Protein AF-A0A1M2VQP1-F1 (afdb_monomer)

Solvent-accessible surface area (backbone atoms only — not comparable to full-atom values): 11458 Å² total; per-residue (Å²): 103,54,79,81,66,67,50,50,72,70,53,46,52,52,52,50,52,52,51,49,51,55,45,41,76,74,69,46,64,92,85,76,72,58,74,63,70,70,60,72,77,68,63,79,75,63,65,60,55,74,76,66,73,73,80,73,92,60,82,75,78,66,96,68,81,75,72,62,76,84,82,49,62,94,68,45,65,61,50,50,48,53,55,52,58,72,67,43,54,70,73,50,39,71,72,68,76,49,66,56,39,41,58,70,58,46,52,58,51,45,46,72,36,91,94,31,68,82,69,47,70,68,62,52,52,50,43,31,52,74,77,62,44,69,84,52,62,63,38,41,66,69,56,48,53,51,53,53,52,52,45,46,55,62,70,70,43,79,74,82,56,72,65,61,63,57,56,76,71,57,74,84,74,70,81,80,76,84,79,130

Radius of gyration: 24.3 Å; Cα contacts (8 Å, |Δi|>4): 86; chains: 1; bounding box: 57×46×81 Å

Secondary structure (DSSP, 8-state):
-TTTTT--HHHHHHHHHHHHHHHHHTTPPTT---HHHHHTT--GGGGTGGGTT---------S-----TTTS-TTHHHHHHHHHHHHS-HHHHHHHSS--EEHHHHHHHHHTSTT-TT--HHHHHHHHHHTTGGG-SEE-HHHHHHHHHHHHHHHHSPP--HHHHHHTT-----------

Foldseek 3Di:
DCVVVVHDPVRVVVVQVVVVVVVVVVPDDPPPDDPVVVVVPDDPVVVVVVVVPPPPPDDPPPPDPPDPCVLDDVCRLVVLVVLQVVLQDPVVCVPVVARKDFLVSLVVSQCPDDPRVPDDVVLLCVLCVVLVVNPPGIAGSVRSVSSVSSSSCVSPPDPPPPVVVVVVVDPPPDPPPPDD

Mean predicted aligned error: 18.86 Å

Organism: Trametes pubescens (NCBI:txid154538)

Structure (mmCIF, N/CA/C/O backbone):
data_AF-A0A1M2VQP1-F1
#
_entry.id   AF-A0A1M2VQP1-F1
#
loop_
_atom_site.group_PDB
_atom_site.id
_atom_site.type_symbol
_atom_site.label_atom_id
_atom_site.label_alt_id
_atom_site.label_comp_id
_atom_site.label_asym_id
_atom_site.label_entity_id
_atom_site.label_seq_id
_atom_site.pdbx_PDB_ins_code
_atom_site.Cartn_x
_atom_site.Cartn_y
_atom_site.Cartn_z
_atom_site.occupancy
_atom_site.B_iso_or_equiv
_atom_site.auth_seq_id
_atom_site.auth_comp_id
_atom_site.auth_asym_id
_atom_site.auth_atom_id
_atom_site.pdbx_PDB_model_num
ATOM 1 N N . MET A 1 1 ? 28.816 2.292 9.570 1.00 60.41 1 MET A N 1
ATOM 2 C CA . MET A 1 1 ? 30.063 1.510 9.412 1.00 60.41 1 MET A CA 1
ATOM 3 C C . MET A 1 1 ? 31.193 2.255 8.708 1.00 60.41 1 MET A C 1
ATOM 5 O O . MET A 1 1 ? 32.150 2.561 9.396 1.00 60.41 1 MET A O 1
ATOM 9 N N . ALA A 1 2 ? 31.149 2.582 7.406 1.00 78.94 2 ALA A N 1
ATOM 10 C CA . ALA A 1 2 ? 32.311 3.216 6.742 1.00 78.94 2 ALA A CA 1
ATOM 11 C C . ALA A 1 2 ? 32.733 4.567 7.366 1.00 78.94 2 ALA A C 1
ATOM 13 O O . ALA A 1 2 ? 33.922 4.810 7.555 1.00 78.94 2 ALA A O 1
ATOM 14 N N . GLU A 1 3 ? 31.765 5.409 7.738 1.00 76.19 3 GLU A N 1
ATOM 15 C CA . GLU A 1 3 ? 32.005 6.706 8.395 1.00 76.19 3 GLU A CA 1
ATOM 16 C C . GLU A 1 3 ? 32.485 6.553 9.848 1.00 76.19 3 GLU A C 1
ATOM 18 O O . GLU A 1 3 ? 33.377 7.275 10.281 1.00 76.19 3 GLU A O 1
ATOM 23 N N . GLU A 1 4 ? 31.958 5.562 10.571 1.00 80.19 4 GLU A N 1
ATOM 24 C CA . GLU A 1 4 ? 32.323 5.247 11.964 1.00 80.19 4 GLU A CA 1
ATOM 25 C C . GLU A 1 4 ? 33.730 4.643 12.079 1.00 80.19 4 GLU A C 1
ATOM 27 O O . GLU A 1 4 ? 34.400 4.806 13.093 1.00 80.19 4 GLU A O 1
ATOM 32 N N . LEU A 1 5 ? 34.184 3.945 11.034 1.00 84.19 5 LEU A N 1
ATOM 33 C CA . LEU A 1 5 ? 35.512 3.331 10.955 1.00 84.19 5 LEU A CA 1
ATOM 34 C C . LEU A 1 5 ? 36.520 4.194 10.182 1.00 84.19 5 LEU A C 1
ATOM 36 O O . LEU A 1 5 ? 37.632 3.738 9.910 1.00 84.19 5 LEU A O 1
ATOM 40 N N . HIS A 1 6 ? 36.129 5.418 9.807 1.00 84.31 6 HIS A N 1
ATOM 41 C CA . HIS A 1 6 ? 36.937 6.359 9.028 1.00 84.31 6 HIS A CA 1
ATOM 42 C C . HIS A 1 6 ? 37.575 5.725 7.781 1.00 84.31 6 HIS A C 1
ATOM 44 O O . HIS A 1 6 ? 38.742 5.958 7.455 1.00 84.31 6 HIS A O 1
ATOM 50 N N . TRP A 1 7 ? 36.825 4.876 7.079 1.00 89.25 7 TRP A N 1
ATOM 51 C CA . TRP A 1 7 ? 37.316 4.254 5.857 1.00 89.25 7 TRP A CA 1
ATOM 52 C C . TRP A 1 7 ? 37.423 5.278 4.732 1.00 89.25 7 TRP A C 1
ATOM 54 O O . TRP A 1 7 ? 36.529 6.094 4.515 1.00 89.25 7 TRP A O 1
ATOM 64 N N . SER A 1 8 ? 38.507 5.196 3.959 1.00 87.00 8 SER A N 1
ATOM 65 C CA . SER A 1 8 ? 38.599 5.925 2.697 1.00 87.00 8 SER A CA 1
ATOM 66 C C . SER A 1 8 ? 37.570 5.385 1.701 1.00 87.00 8 SER A C 1
ATOM 68 O O . SER A 1 8 ? 37.215 4.206 1.743 1.00 87.00 8 SER A O 1
ATOM 70 N N . ALA A 1 9 ? 37.125 6.218 0.757 1.00 81.00 9 ALA A N 1
ATOM 71 C CA . ALA A 1 9 ? 36.167 5.803 -0.273 1.00 81.00 9 ALA A CA 1
ATOM 72 C C . ALA A 1 9 ? 36.657 4.577 -1.069 1.00 81.00 9 ALA A C 1
ATOM 74 O O . ALA A 1 9 ? 35.887 3.663 -1.359 1.00 81.00 9 ALA A O 1
ATOM 75 N N . ALA A 1 10 ? 37.963 4.518 -1.354 1.00 82.56 10 ALA A N 1
ATOM 76 C CA . ALA A 1 10 ? 38.590 3.371 -2.005 1.00 82.56 10 ALA A CA 1
ATOM 77 C C . ALA A 1 10 ? 38.473 2.090 -1.161 1.00 82.56 10 ALA A C 1
ATOM 79 O O . ALA A 1 10 ? 38.114 1.037 -1.686 1.00 82.56 10 ALA A O 1
ATOM 80 N N . ARG A 1 11 ? 38.719 2.186 0.153 1.00 86.81 11 ARG A N 1
ATOM 81 C CA . ARG A 1 11 ? 38.603 1.054 1.080 1.00 86.81 11 ARG A CA 1
ATOM 82 C C . ARG A 1 11 ? 37.155 0.612 1.257 1.00 86.81 11 ARG A C 1
ATOM 84 O O . ARG A 1 11 ? 36.883 -0.578 1.201 1.00 86.81 11 ARG A O 1
ATOM 91 N N . ALA A 1 12 ? 36.227 1.553 1.407 1.00 85.25 12 ALA A N 1
ATOM 92 C CA . ALA A 1 12 ? 34.804 1.250 1.516 1.00 85.25 12 ALA A CA 1
ATOM 93 C C . ALA A 1 12 ? 34.291 0.512 0.269 1.00 85.25 12 ALA A C 1
ATOM 95 O O . ALA A 1 12 ? 33.576 -0.482 0.390 1.00 85.25 12 ALA A O 1
ATOM 96 N N . LYS A 1 13 ? 34.712 0.939 -0.929 1.00 84.00 13 LYS A N 1
ATOM 97 C CA . LYS A 1 13 ? 34.372 0.263 -2.188 1.00 84.00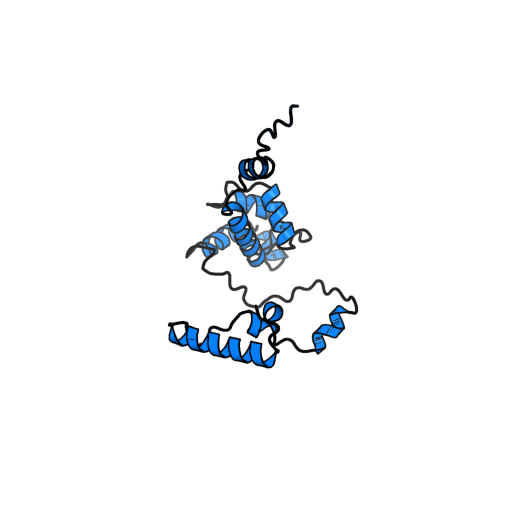 13 LYS A CA 1
ATOM 98 C C . LYS A 1 13 ? 34.940 -1.157 -2.253 1.00 84.00 13 LYS A C 1
ATOM 100 O O . LYS A 1 13 ? 34.214 -2.072 -2.632 1.00 84.00 13 LYS A O 1
ATOM 105 N N . ALA A 1 14 ? 36.205 -1.337 -1.872 1.00 86.19 14 ALA A N 1
ATOM 106 C CA . ALA A 1 14 ? 36.849 -2.649 -1.847 1.00 86.19 14 ALA A CA 1
ATOM 107 C C . ALA A 1 14 ? 36.153 -3.612 -0.870 1.00 86.19 14 ALA A C 1
ATOM 109 O O . ALA A 1 14 ? 35.841 -4.739 -1.244 1.00 86.19 14 ALA A O 1
ATOM 110 N N . GLU A 1 15 ? 35.827 -3.145 0.336 1.00 88.12 15 GLU A N 1
ATOM 111 C CA . GLU A 1 15 ? 35.146 -3.959 1.348 1.00 88.12 15 GLU A CA 1
ATOM 112 C C . GLU A 1 15 ? 33.726 -4.340 0.912 1.00 88.12 15 GLU A C 1
ATOM 114 O O . GLU A 1 15 ? 33.278 -5.466 1.114 1.00 88.12 15 GLU A O 1
ATOM 119 N N . THR A 1 16 ? 33.022 -3.413 0.254 1.00 86.38 16 THR A N 1
ATOM 120 C CA . THR A 1 16 ? 31.683 -3.677 -0.287 1.00 86.38 16 THR A CA 1
ATOM 121 C C . THR A 1 16 ? 31.742 -4.749 -1.376 1.00 86.38 16 THR A C 1
ATOM 123 O O . THR A 1 16 ? 30.916 -5.656 -1.373 1.00 86.38 16 THR A O 1
ATOM 126 N N . ALA A 1 17 ? 32.737 -4.685 -2.269 1.00 84.06 17 ALA A N 1
ATOM 127 C CA . ALA A 1 17 ? 32.939 -5.686 -3.316 1.00 84.06 17 ALA A CA 1
ATOM 128 C C . ALA A 1 17 ? 33.264 -7.074 -2.730 1.00 84.06 17 ALA A C 1
ATOM 130 O O . ALA A 1 17 ? 32.617 -8.059 -3.090 1.00 84.06 17 ALA A O 1
ATOM 131 N N . ALA A 1 18 ? 34.188 -7.144 -1.769 1.00 85.81 18 ALA A N 1
ATOM 132 C CA . ALA A 1 18 ? 34.532 -8.390 -1.082 1.00 85.81 18 ALA A CA 1
ATOM 133 C C . ALA A 1 18 ? 33.328 -8.985 -0.329 1.00 85.81 18 ALA A C 1
ATOM 135 O O . ALA A 1 18 ? 33.068 -10.185 -0.407 1.00 85.81 18 ALA A O 1
ATOM 136 N N . GLY A 1 19 ? 32.541 -8.139 0.344 1.00 85.88 19 GLY A N 1
ATOM 137 C CA . GLY A 1 19 ? 31.310 -8.550 1.014 1.00 85.88 19 GLY A CA 1
ATOM 138 C C . GLY A 1 19 ? 30.281 -9.119 0.038 1.00 85.88 19 GLY A C 1
ATOM 139 O O . GLY A 1 19 ? 29.684 -10.156 0.318 1.00 85.88 19 GLY A O 1
ATOM 140 N N . THR A 1 20 ? 30.104 -8.492 -1.130 1.00 83.50 20 THR A N 1
ATOM 141 C CA . THR A 1 20 ? 29.206 -9.025 -2.166 1.00 83.50 20 THR A CA 1
ATOM 142 C C . THR A 1 20 ? 29.681 -10.366 -2.717 1.00 83.50 20 THR A C 1
ATOM 144 O O . THR A 1 20 ? 28.862 -11.261 -2.889 1.00 83.50 20 THR A O 1
ATOM 147 N N . GLU A 1 21 ? 30.983 -10.548 -2.936 1.00 83.44 21 GLU A N 1
ATOM 148 C CA . GLU A 1 21 ? 31.543 -11.806 -3.440 1.00 83.44 21 GLU A CA 1
ATOM 149 C C . GLU A 1 21 ? 31.383 -12.948 -2.427 1.00 83.44 21 GLU A C 1
ATOM 151 O O . GLU A 1 21 ? 30.920 -14.035 -2.778 1.00 83.44 21 GLU A O 1
ATOM 156 N N . PHE A 1 22 ? 31.664 -12.680 -1.148 1.00 84.81 22 PHE A N 1
ATOM 157 C CA . PHE A 1 22 ? 31.427 -13.634 -0.066 1.00 84.81 22 PHE A CA 1
ATOM 158 C C . PHE A 1 22 ? 29.953 -14.056 -0.010 1.00 84.81 22 PHE A C 1
ATOM 160 O O . PHE A 1 22 ? 29.624 -15.240 0.031 1.00 84.81 22 PHE A O 1
ATOM 167 N N . LEU A 1 23 ? 29.049 -13.084 -0.072 1.00 85.00 23 LEU A N 1
ATOM 168 C CA . LEU A 1 23 ? 27.612 -13.311 -0.038 1.00 85.00 23 LEU A CA 1
ATOM 169 C C . LEU A 1 23 ? 27.102 -14.106 -1.254 1.00 85.00 23 LEU A C 1
ATOM 171 O O . LEU A 1 23 ? 26.267 -14.997 -1.090 1.00 85.00 23 LEU A O 1
ATOM 175 N N . LEU A 1 24 ? 27.645 -13.857 -2.449 1.00 81.62 24 LEU A N 1
ATOM 176 C CA . LEU A 1 24 ? 27.384 -14.679 -3.635 1.00 81.62 24 LEU A CA 1
ATOM 177 C C . LEU A 1 24 ? 27.832 -16.132 -3.424 1.00 81.62 24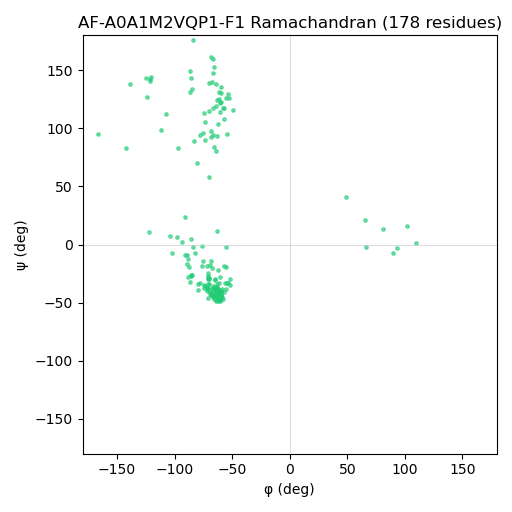 LEU A C 1
ATOM 179 O O . LEU A 1 24 ? 27.096 -17.052 -3.778 1.00 81.62 24 LEU A O 1
ATOM 183 N N . SER A 1 25 ? 28.981 -16.360 -2.780 1.00 81.44 25 SER A N 1
ATOM 184 C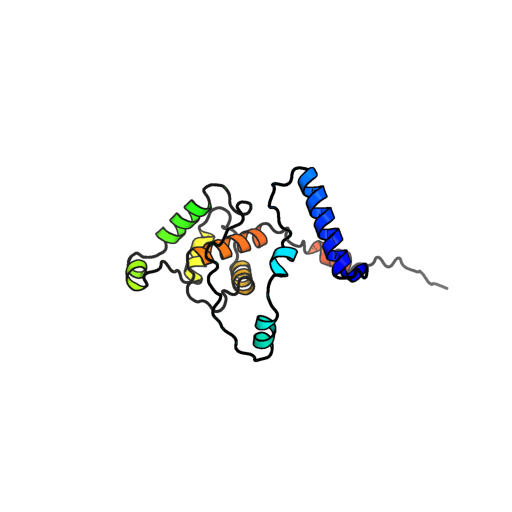 CA . SER A 1 25 ? 29.448 -17.723 -2.479 1.00 81.44 25 SER A CA 1
ATOM 185 C C . SER A 1 25 ? 28.577 -18.465 -1.450 1.00 81.44 25 SER A C 1
ATOM 187 O O . SER A 1 25 ? 28.556 -19.693 -1.437 1.00 81.44 25 SER A O 1
ATOM 189 N N . MET A 1 26 ? 27.794 -17.735 -0.647 1.00 81.81 26 MET A N 1
ATOM 190 C CA . MET A 1 26 ? 26.817 -18.279 0.308 1.00 81.81 26 MET A CA 1
ATOM 191 C C . MET A 1 26 ? 25.436 -18.566 -0.314 1.00 81.81 26 MET A C 1
ATOM 193 O O . MET A 1 26 ? 24.517 -18.962 0.401 1.00 81.81 26 MET A O 1
ATOM 197 N N . GLY A 1 27 ? 25.275 -18.392 -1.633 1.00 79.81 27 GLY A N 1
ATOM 198 C CA . GLY A 1 27 ? 24.049 -18.745 -2.359 1.00 79.81 27 GLY A CA 1
ATOM 199 C C . GLY A 1 27 ? 23.124 -17.574 -2.695 1.00 79.81 27 GLY A C 1
ATOM 200 O O . GLY A 1 27 ? 21.965 -17.800 -3.045 1.00 79.81 27 GLY A O 1
ATOM 201 N N . LEU A 1 28 ? 23.601 -16.327 -2.617 1.00 73.44 28 LEU A N 1
ATOM 202 C CA . LEU A 1 28 ? 22.874 -15.205 -3.215 1.00 73.44 28 LEU A CA 1
ATOM 203 C C . LEU A 1 28 ? 22.873 -15.315 -4.743 1.00 73.44 28 LEU A C 1
ATOM 205 O O . LEU A 1 28 ? 23.875 -15.670 -5.361 1.00 73.44 28 LEU A O 1
ATOM 209 N N . ALA A 1 29 ? 21.731 -14.995 -5.353 1.00 67.50 29 ALA A N 1
ATOM 210 C CA . ALA A 1 29 ? 21.584 -15.028 -6.800 1.00 67.50 29 ALA A CA 1
ATOM 211 C C . ALA A 1 29 ? 22.589 -14.065 -7.475 1.00 67.50 29 ALA A C 1
ATOM 213 O O . ALA A 1 29 ? 22.740 -12.922 -7.023 1.00 67.50 29 ALA A O 1
ATOM 214 N N . PRO A 1 30 ? 23.267 -14.487 -8.561 1.00 60.41 30 PRO A N 1
ATOM 215 C CA . PRO A 1 30 ? 24.178 -13.621 -9.301 1.00 60.41 30 PRO A CA 1
ATOM 216 C C . PRO A 1 30 ? 23.415 -12.398 -9.828 1.00 60.41 30 PRO A C 1
ATOM 218 O O . PRO A 1 30 ? 22.414 -12.539 -10.525 1.00 60.41 30 PRO A O 1
ATOM 221 N N . GLY A 1 31 ? 23.873 -11.197 -9.461 1.00 63.44 31 GLY A N 1
ATOM 222 C CA . GLY A 1 31 ? 23.209 -9.927 -9.791 1.00 63.44 31 GLY A CA 1
ATOM 223 C C . GLY A 1 31 ? 22.562 -9.198 -8.607 1.00 63.44 31 GLY A C 1
ATOM 224 O O . GLY A 1 31 ? 22.009 -8.117 -8.796 1.00 63.44 31 GLY A O 1
ATOM 225 N N . ALA A 1 32 ? 22.654 -9.728 -7.383 1.00 58.53 32 ALA A N 1
ATOM 226 C CA . ALA A 1 32 ? 22.239 -9.013 -6.178 1.00 58.53 32 ALA A CA 1
ATOM 227 C C . ALA A 1 32 ? 23.154 -7.797 -5.905 1.00 58.53 32 ALA A C 1
ATOM 229 O O . ALA A 1 32 ? 24.212 -7.913 -5.288 1.00 58.53 32 ALA A O 1
ATOM 230 N N . VAL A 1 33 ? 22.757 -6.615 -6.380 1.00 58.62 33 VAL A N 1
ATOM 231 C CA . VAL A 1 33 ? 23.447 -5.345 -6.105 1.00 58.62 33 VAL A CA 1
ATOM 232 C C . VAL A 1 33 ? 22.976 -4.7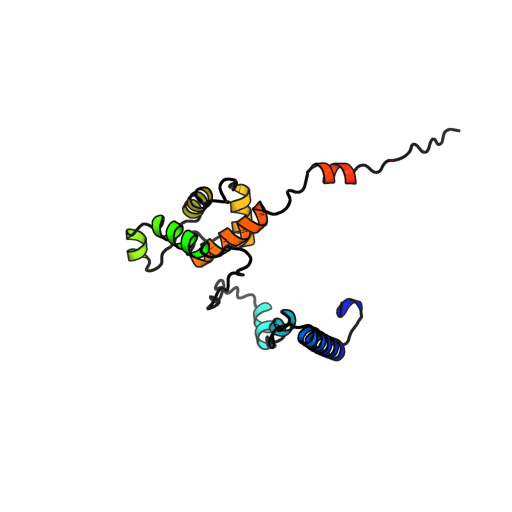47 -4.782 1.00 58.62 33 VAL A C 1
ATOM 234 O O . VAL A 1 33 ? 21.780 -4.651 -4.508 1.00 58.62 33 VAL A O 1
ATOM 237 N N . SER A 1 34 ? 23.927 -4.293 -3.962 1.00 55.94 34 SER A N 1
ATOM 238 C CA . SER A 1 34 ? 23.623 -3.515 -2.759 1.00 55.94 34 SER A CA 1
ATOM 239 C C . SER A 1 34 ? 22.917 -2.208 -3.135 1.00 55.94 34 SER A C 1
ATOM 241 O O . SER A 1 34 ? 23.396 -1.463 -3.992 1.00 55.94 34 SER A O 1
ATOM 243 N N . ARG A 1 35 ? 21.803 -1.898 -2.455 1.00 54.16 35 ARG A N 1
ATOM 244 C CA . ARG A 1 35 ? 20.962 -0.706 -2.691 1.00 54.16 35 ARG A CA 1
ATOM 245 C C . ARG A 1 35 ? 21.761 0.609 -2.687 1.00 54.16 35 ARG A C 1
ATOM 247 O O . ARG A 1 35 ? 21.404 1.526 -3.414 1.00 54.16 35 ARG A O 1
ATOM 254 N N . ARG A 1 36 ? 22.864 0.687 -1.930 1.00 52.44 36 ARG A N 1
ATOM 255 C CA . ARG A 1 36 ? 23.761 1.860 -1.912 1.00 52.44 36 ARG A CA 1
ATOM 256 C C . ARG A 1 36 ? 24.594 2.012 -3.184 1.00 52.44 36 ARG A C 1
ATOM 258 O O . ARG A 1 36 ? 24.701 3.114 -3.700 1.00 52.44 36 ARG A O 1
ATOM 265 N N . ALA A 1 37 ? 25.106 0.916 -3.742 1.00 52.84 37 ALA A N 1
ATOM 266 C CA . ALA A 1 37 ? 25.872 0.969 -4.988 1.00 52.84 37 ALA A CA 1
ATOM 267 C C . ALA A 1 37 ? 25.005 1.423 -6.179 1.00 52.84 37 ALA A C 1
ATOM 269 O O . ALA A 1 37 ? 25.504 2.075 -7.091 1.00 52.84 37 ALA A O 1
ATOM 270 N N . ALA A 1 38 ? 23.700 1.132 -6.143 1.00 52.84 38 ALA A N 1
ATOM 271 C CA . ALA A 1 38 ? 22.738 1.635 -7.124 1.00 52.84 38 ALA A CA 1
ATOM 272 C C . ALA A 1 38 ? 22.456 3.147 -6.983 1.00 52.84 38 ALA A C 1
ATOM 274 O O . ALA A 1 38 ? 22.062 3.790 -7.953 1.00 52.84 38 ALA A O 1
ATOM 275 N N . GLN A 1 39 ? 22.665 3.723 -5.794 1.00 52.03 39 GLN A N 1
ATOM 276 C CA . GLN A 1 39 ? 22.453 5.150 -5.521 1.00 52.03 39 GLN A CA 1
ATOM 277 C C . GLN A 1 39 ? 23.677 6.013 -5.870 1.00 52.03 39 GLN A C 1
ATOM 279 O O . GLN A 1 39 ? 23.509 7.176 -6.230 1.00 52.03 39 GLN A O 1
ATOM 284 N N . ASP A 1 40 ? 24.887 5.445 -5.854 1.00 48.50 40 ASP A N 1
ATOM 285 C CA . ASP A 1 40 ? 26.139 6.166 -6.146 1.00 48.50 40 ASP A CA 1
ATOM 286 C C . ASP A 1 40 ? 26.384 6.441 -7.646 1.00 48.50 40 ASP A C 1
ATOM 288 O O . ASP A 1 40 ? 27.363 7.091 -8.013 1.00 48.50 40 ASP A O 1
ATOM 292 N N . ALA A 1 41 ? 25.493 5.990 -8.536 1.00 45.72 41 ALA A N 1
ATOM 293 C CA . ALA A 1 41 ? 25.594 6.209 -9.982 1.00 45.72 41 ALA A CA 1
ATOM 294 C C . ALA A 1 41 ? 24.885 7.489 -10.481 1.00 45.72 41 ALA A C 1
ATOM 296 O O . ALA A 1 41 ? 24.513 7.559 -11.652 1.00 45.72 41 ALA A O 1
ATOM 297 N N . ARG A 1 42 ? 24.682 8.508 -9.631 1.00 47.84 42 ARG A N 1
ATOM 298 C CA . ARG A 1 42 ? 24.069 9.787 -10.041 1.00 47.84 42 ARG A CA 1
ATOM 299 C C . ARG A 1 42 ? 25.106 10.907 -10.097 1.00 47.84 42 ARG A C 1
ATOM 301 O O . ARG A 1 42 ? 25.723 11.275 -9.100 1.00 47.84 42 ARG A O 1
ATOM 308 N N . GLY A 1 43 ? 25.357 11.371 -11.320 1.00 45.19 43 GLY A N 1
ATOM 309 C CA . GLY A 1 43 ? 26.429 12.292 -11.681 1.00 45.19 43 GLY A CA 1
ATOM 310 C C . GLY A 1 43 ? 26.292 13.698 -11.092 1.00 45.19 43 GLY A C 1
ATOM 311 O O . GLY A 1 43 ? 25.215 14.167 -10.744 1.00 45.19 43 GLY A O 1
ATOM 312 N N . VAL A 1 44 ? 27.429 14.394 -11.048 1.00 52.22 44 VAL A N 1
ATOM 313 C CA . VAL A 1 44 ? 27.645 15.734 -10.464 1.00 52.22 44 VAL A CA 1
ATOM 314 C C . VAL A 1 44 ? 26.706 16.820 -11.021 1.00 52.22 44 VAL A C 1
ATOM 316 O O . VAL A 1 44 ? 26.499 17.841 -10.372 1.00 52.22 44 VAL A O 1
ATOM 319 N N . VAL A 1 45 ? 26.106 16.598 -12.189 1.00 51.25 45 VAL A N 1
ATOM 320 C CA . VAL A 1 45 ? 25.218 17.558 -12.862 1.00 51.25 45 VAL A CA 1
ATOM 321 C C . VAL A 1 45 ? 23.873 17.759 -12.152 1.00 51.25 45 VAL A C 1
ATOM 323 O O . VAL A 1 45 ? 23.360 18.871 -12.183 1.00 51.25 45 VAL A O 1
ATOM 326 N N . GLU A 1 46 ? 23.351 16.765 -11.425 1.00 49.78 46 GLU A N 1
ATOM 327 C CA . GLU A 1 46 ? 22.079 16.901 -10.682 1.00 49.78 46 GLU A CA 1
ATOM 328 C C . GLU A 1 46 ? 22.234 17.727 -9.385 1.00 49.78 46 GLU A C 1
ATOM 330 O O . GLU A 1 46 ? 21.268 18.272 -8.862 1.00 49.78 46 GLU A O 1
ATOM 335 N N . ARG A 1 47 ? 23.464 17.899 -8.869 1.00 50.56 47 ARG A N 1
ATOM 336 C CA . ARG A 1 47 ? 23.701 18.659 -7.623 1.00 50.56 47 ARG A CA 1
ATOM 337 C C . ARG A 1 47 ? 23.596 20.175 -7.773 1.00 50.56 47 ARG A C 1
ATOM 339 O O . ARG A 1 47 ? 23.540 20.872 -6.764 1.00 50.56 47 ARG A O 1
ATOM 346 N N . VAL A 1 48 ? 23.602 20.700 -8.997 1.00 45.97 48 VAL A N 1
ATOM 347 C CA . VAL A 1 48 ? 23.488 22.150 -9.228 1.00 45.97 48 VAL A CA 1
ATOM 348 C C . VAL A 1 48 ? 22.021 22.593 -9.244 1.00 45.97 48 VAL A C 1
ATOM 350 O O . VAL A 1 48 ? 21.723 23.724 -8.864 1.00 45.97 48 VAL A O 1
ATOM 353 N N . GLU A 1 49 ? 21.095 21.698 -9.593 1.00 45.38 49 GLU A N 1
ATOM 354 C CA . GLU A 1 49 ? 19.658 22.004 -9.601 1.00 45.38 49 GLU A CA 1
ATOM 355 C C . GLU A 1 49 ? 19.086 22.144 -8.180 1.00 45.38 49 GLU A C 1
ATOM 357 O O . GLU A 1 49 ? 18.209 22.977 -7.947 1.00 45.38 49 GLU A O 1
ATOM 362 N N . ASP A 1 50 ? 19.666 21.439 -7.205 1.00 45.81 50 ASP A N 1
ATOM 363 C CA . ASP A 1 50 ? 19.227 21.459 -5.801 1.00 45.81 50 ASP A CA 1
ATOM 364 C C . ASP A 1 50 ? 19.555 22.784 -5.072 1.00 45.81 50 ASP A C 1
ATOM 366 O O . ASP A 1 50 ? 18.945 23.126 -4.061 1.00 45.81 50 ASP A O 1
ATOM 370 N N . VAL A 1 51 ? 20.484 23.590 -5.607 1.00 49.94 51 VAL A N 1
ATOM 371 C CA . VAL A 1 51 ? 20.854 24.902 -5.035 1.00 49.94 51 VAL A CA 1
ATOM 372 C C . VAL A 1 51 ? 19.989 26.045 -5.591 1.00 49.94 51 VAL A C 1
ATOM 374 O O . VAL A 1 51 ? 19.911 27.109 -4.978 1.00 49.94 51 VAL A O 1
ATOM 377 N N . LEU A 1 52 ? 19.289 25.843 -6.715 1.00 48.69 52 LEU A N 1
ATOM 378 C CA . LEU A 1 52 ? 18.530 26.899 -7.404 1.00 48.69 52 LEU A CA 1
ATOM 379 C C . LEU A 1 52 ? 17.005 26.842 -7.222 1.00 48.69 52 LEU A C 1
ATOM 381 O O . LEU A 1 52 ? 16.294 27.654 -7.808 1.00 48.69 52 LEU A O 1
ATOM 385 N N . GLY A 1 53 ? 16.480 25.967 -6.359 1.00 45.03 53 GLY A N 1
ATOM 386 C CA . GLY A 1 53 ? 15.113 26.106 -5.842 1.00 45.03 53 GLY A CA 1
ATOM 387 C C . GLY A 1 53 ? 13.982 25.971 -6.873 1.00 45.03 53 GLY A C 1
ATOM 388 O O . GLY A 1 53 ? 12.866 26.419 -6.606 1.00 45.03 53 GLY A O 1
ATOM 389 N N . LEU A 1 54 ? 14.219 25.331 -8.023 1.00 46.25 54 LEU A N 1
ATOM 390 C CA . LEU A 1 54 ? 13.145 24.933 -8.935 1.00 46.25 54 LEU A CA 1
ATOM 391 C C . LEU A 1 54 ? 12.544 23.606 -8.464 1.00 46.25 54 LEU A C 1
ATOM 393 O O . LEU A 1 54 ? 12.953 22.522 -8.874 1.00 46.25 54 LEU A O 1
ATOM 397 N N . ARG A 1 55 ? 11.534 23.703 -7.595 1.00 44.78 55 ARG A N 1
ATOM 398 C CA . ARG A 1 55 ? 10.659 22.580 -7.246 1.00 44.78 55 ARG A CA 1
ATOM 399 C C . ARG A 1 55 ? 9.889 22.126 -8.487 1.00 44.78 55 ARG A C 1
ATOM 401 O O . ARG A 1 55 ? 8.812 22.642 -8.771 1.00 44.78 55 ARG A O 1
ATOM 408 N N . HIS A 1 56 ? 10.416 21.138 -9.200 1.00 4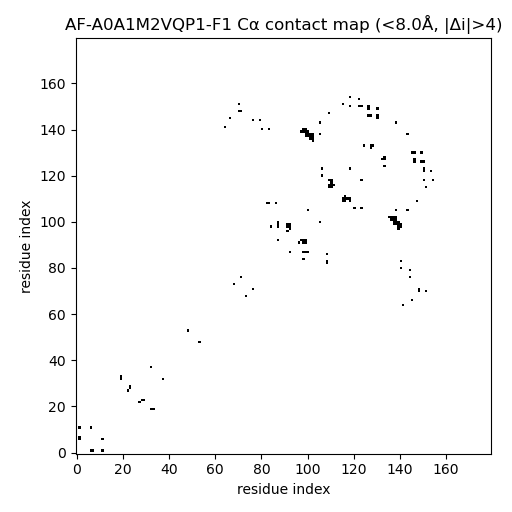1.25 56 HIS A N 1
ATOM 409 C CA . HIS A 1 56 ? 9.614 20.349 -10.125 1.00 41.25 56 HIS A CA 1
ATOM 410 C C . HIS A 1 56 ? 8.749 19.393 -9.300 1.00 41.25 56 HIS A C 1
ATOM 412 O O . HIS A 1 56 ? 9.175 18.313 -8.898 1.00 41.25 56 HIS A O 1
ATOM 418 N N . SER A 1 57 ? 7.510 19.811 -9.037 1.00 48.16 57 SER A N 1
ATOM 419 C CA . SER A 1 57 ? 6.410 18.965 -8.564 1.00 48.16 57 SER A CA 1
ATOM 420 C C . SER A 1 57 ? 5.942 18.020 -9.679 1.00 48.16 57 SER A C 1
ATOM 422 O O . SER A 1 57 ? 4.798 18.061 -10.124 1.00 48.16 57 SER A O 1
ATOM 424 N N . GLY A 1 58 ? 6.861 17.206 -10.180 1.00 44.38 58 GLY A N 1
ATOM 425 C CA . GLY A 1 58 ? 6.616 16.197 -11.194 1.00 44.38 58 GLY A CA 1
ATOM 426 C C . GLY A 1 58 ? 7.467 14.999 -10.841 1.00 44.38 58 GLY A C 1
ATOM 427 O O . GLY A 1 58 ? 8.584 14.867 -11.330 1.00 44.38 58 GLY A O 1
ATOM 428 N N . ARG A 1 59 ? 6.959 14.154 -9.938 1.00 46.31 59 ARG A N 1
ATOM 429 C CA . ARG A 1 59 ? 7.537 12.835 -9.679 1.00 46.31 59 ARG A CA 1
ATOM 430 C C . ARG A 1 59 ? 7.538 12.115 -11.028 1.00 46.31 59 ARG A C 1
ATOM 432 O O . ARG A 1 59 ? 6.478 11.816 -11.572 1.00 46.31 59 ARG A O 1
ATOM 439 N N . ALA A 1 60 ? 8.720 11.938 -11.615 1.00 47.69 60 ALA A N 1
ATOM 440 C CA . ALA A 1 60 ? 8.879 11.119 -12.803 1.00 47.69 60 ALA A CA 1
ATOM 441 C C . ALA A 1 60 ? 8.341 9.726 -12.458 1.00 47.69 60 ALA A C 1
ATOM 443 O O . ALA A 1 60 ? 8.832 9.096 -11.520 1.00 47.69 60 ALA A O 1
ATOM 444 N N . ARG A 1 61 ? 7.287 9.302 -13.166 1.00 41.59 61 ARG A N 1
ATOM 445 C CA . ARG A 1 61 ? 6.672 7.977 -13.041 1.00 41.59 61 ARG A CA 1
ATOM 446 C C . ARG A 1 61 ? 7.777 6.915 -13.117 1.00 41.59 61 ARG A C 1
ATOM 448 O O . ARG A 1 61 ? 8.420 6.820 -14.163 1.00 41.59 61 ARG A O 1
ATOM 455 N N . PRO A 1 62 ? 8.034 6.125 -12.062 1.00 42.50 62 PRO A N 1
ATOM 456 C CA . PRO A 1 62 ? 8.896 4.966 -12.212 1.00 42.50 62 PRO A CA 1
ATOM 457 C C . PRO A 1 62 ? 8.138 3.931 -13.056 1.00 42.50 62 PRO A C 1
ATOM 459 O O . PRO A 1 62 ? 7.103 3.429 -12.633 1.00 42.50 62 PRO A O 1
ATOM 462 N N . GLU A 1 63 ? 8.642 3.624 -14.256 1.00 45.16 63 GLU A N 1
ATOM 463 C CA . GLU A 1 63 ? 8.017 2.746 -15.273 1.00 45.16 63 GLU A CA 1
ATOM 464 C C . GLU A 1 63 ? 7.830 1.269 -14.863 1.00 45.16 63 GLU A C 1
ATOM 466 O O . GLU A 1 63 ? 7.497 0.426 -15.690 1.00 45.16 63 GLU A O 1
ATOM 471 N N . GLN A 1 64 ? 8.007 0.937 -13.589 1.00 44.62 64 GLN A N 1
ATOM 472 C CA . GLN A 1 64 ? 7.574 -0.318 -12.985 1.00 44.62 64 GLN A CA 1
ATOM 473 C C . GLN A 1 64 ? 7.678 -0.145 -11.470 1.00 44.62 64 GLN A C 1
ATOM 475 O O . GLN A 1 64 ? 8.749 -0.318 -10.882 1.00 44.62 64 GLN A O 1
ATOM 480 N N . MET A 1 65 ? 6.572 0.228 -10.823 1.00 51.28 65 MET A N 1
ATOM 481 C CA . MET A 1 65 ? 6.455 0.091 -9.373 1.00 51.28 65 MET A CA 1
ATOM 482 C C . MET A 1 65 ? 6.394 -1.399 -9.053 1.00 51.28 65 MET A C 1
ATOM 484 O O . MET A 1 65 ? 5.353 -2.046 -9.109 1.00 51.28 65 MET A O 1
ATOM 488 N N . VAL A 1 66 ? 7.564 -1.977 -8.788 1.00 47.00 66 VAL A N 1
ATOM 489 C CA . VAL A 1 66 ? 7.670 -3.343 -8.288 1.00 47.00 66 VAL A CA 1
ATOM 490 C C . VAL A 1 66 ? 7.237 -3.309 -6.829 1.00 47.00 66 VAL A C 1
ATOM 492 O O . VAL A 1 66 ? 8.058 -3.100 -5.934 1.00 47.00 66 VAL A O 1
ATOM 495 N N . TYR A 1 67 ? 5.942 -3.500 -6.586 1.00 55.41 67 TYR A N 1
ATOM 496 C CA . TYR A 1 67 ? 5.448 -3.787 -5.246 1.00 55.41 67 TYR A CA 1
ATOM 497 C C . TYR A 1 67 ? 6.197 -5.010 -4.731 1.00 55.41 67 TYR A C 1
ATOM 499 O O . TYR A 1 67 ? 6.276 -6.045 -5.405 1.00 55.41 67 TYR A O 1
ATOM 507 N N . SER A 1 68 ? 6.817 -4.881 -3.559 1.00 51.62 68 SER A N 1
ATOM 508 C CA . SER A 1 68 ? 7.522 -6.005 -2.966 1.00 51.62 68 SER A CA 1
ATOM 509 C C . SER A 1 68 ? 6.498 -7.109 -2.739 1.00 51.62 68 SER A C 1
ATOM 511 O O . SER A 1 68 ? 5.593 -6.980 -1.918 1.00 51.62 68 SER A O 1
ATOM 513 N N . ARG A 1 69 ? 6.659 -8.219 -3.463 1.00 48.97 69 ARG A N 1
ATOM 514 C CA . ARG A 1 69 ? 5.828 -9.435 -3.411 1.00 48.97 69 ARG A CA 1
ATOM 515 C C . ARG A 1 69 ? 5.717 -10.053 -2.000 1.00 48.97 69 ARG A C 1
ATOM 517 O O . ARG A 1 69 ? 5.072 -11.077 -1.828 1.00 48.97 69 ARG A O 1
ATOM 524 N N . ALA A 1 70 ? 6.401 -9.464 -1.020 1.00 56.50 70 ALA A N 1
ATOM 525 C CA . ALA A 1 70 ? 6.372 -9.801 0.394 1.00 56.50 70 ALA A CA 1
ATOM 526 C C . ALA A 1 70 ? 5.261 -9.082 1.189 1.00 56.50 70 ALA A C 1
ATOM 528 O O . ALA A 1 70 ? 4.933 -9.548 2.275 1.00 56.50 70 ALA A O 1
ATOM 529 N N . GLN A 1 71 ? 4.695 -7.974 0.690 1.00 67.38 71 GLN A N 1
ATOM 530 C CA . GLN A 1 71 ? 3.665 -7.204 1.412 1.00 67.38 71 GLN A CA 1
ATOM 531 C C . GLN A 1 71 ? 2.238 -7.690 1.134 1.00 67.38 71 GLN A C 1
ATOM 533 O O . GLN A 1 71 ? 1.375 -7.574 2.000 1.00 67.38 71 GLN A O 1
ATOM 538 N N . PHE A 1 72 ? 2.004 -8.279 -0.040 1.00 74.75 72 PHE A N 1
ATOM 539 C CA . PHE A 1 72 ? 0.704 -8.796 -0.466 1.00 74.75 72 PHE A CA 1
ATOM 540 C C . PHE A 1 72 ? 0.797 -10.291 -0.783 1.00 74.75 72 PHE A C 1
ATOM 542 O O . PHE A 1 72 ? 1.796 -10.760 -1.335 1.00 74.75 72 PHE A O 1
ATOM 549 N N . ALA A 1 73 ? -0.241 -11.050 -0.440 1.00 73.75 73 ALA A N 1
ATOM 550 C CA . ALA A 1 73 ? -0.351 -12.459 -0.790 1.00 73.75 73 ALA A CA 1
ATOM 551 C C . ALA A 1 73 ? -0.550 -12.646 -2.307 1.00 73.75 73 ALA A C 1
ATOM 553 O O . ALA A 1 73 ? -0.948 -11.736 -3.035 1.00 73.75 73 ALA A O 1
ATOM 554 N N . ALA A 1 74 ? -0.283 -13.854 -2.809 1.00 74.19 74 ALA A N 1
ATOM 555 C CA . ALA A 1 74 ? -0.523 -14.172 -4.216 1.00 74.19 74 ALA A CA 1
ATOM 556 C C . ALA A 1 74 ? -2.021 -14.035 -4.554 1.00 74.19 74 ALA A C 1
ATOM 558 O O . ALA A 1 74 ? -2.846 -14.674 -3.905 1.00 74.19 74 ALA A O 1
ATOM 559 N N . GLY A 1 75 ? -2.366 -13.233 -5.567 1.00 76.81 75 GLY A N 1
ATOM 560 C CA . GLY A 1 75 ? -3.758 -12.977 -5.960 1.00 76.81 75 GLY A CA 1
ATOM 561 C C . GLY A 1 75 ? -4.419 -11.788 -5.249 1.00 76.81 75 GLY A C 1
ATOM 562 O O . GLY A 1 75 ? -5.547 -11.427 -5.581 1.00 76.81 75 GLY A O 1
ATOM 563 N N . GLU A 1 76 ? -3.757 -11.189 -4.254 1.00 81.25 76 GLU A N 1
ATOM 564 C CA . GLU A 1 76 ? -4.324 -10.087 -3.469 1.00 81.25 76 GLU A CA 1
ATOM 565 C C . GLU A 1 76 ? -4.343 -8.777 -4.266 1.00 81.25 76 GLU A C 1
ATOM 567 O O . GLU A 1 76 ? -5.322 -8.039 -4.217 1.00 81.25 76 GLU A O 1
ATOM 572 N N . VAL A 1 77 ? -3.312 -8.518 -5.073 1.00 82.12 77 VAL A N 1
ATOM 573 C CA . VAL A 1 77 ? -3.244 -7.321 -5.929 1.00 82.12 77 VAL A CA 1
ATOM 574 C C . VAL A 1 77 ? -4.331 -7.357 -7.007 1.00 82.12 77 VAL A C 1
ATOM 576 O O . VAL A 1 77 ? -4.954 -6.341 -7.297 1.00 82.12 77 VAL A O 1
ATOM 579 N N . GLU A 1 78 ? -4.630 -8.532 -7.558 1.00 83.44 78 GLU A N 1
ATOM 580 C CA . GLU A 1 78 ? -5.725 -8.732 -8.506 1.00 83.44 78 GLU A CA 1
ATOM 581 C C . GLU A 1 78 ? -7.099 -8.521 -7.847 1.00 83.44 78 GLU A C 1
ATOM 583 O O . GLU A 1 78 ? -8.008 -7.965 -8.468 1.00 83.44 78 GLU A O 1
ATOM 588 N N . ALA A 1 79 ? -7.252 -8.908 -6.576 1.00 84.31 79 ALA A N 1
ATOM 589 C CA . ALA A 1 79 ? -8.459 -8.624 -5.803 1.00 84.31 79 ALA A CA 1
ATOM 590 C C . ALA A 1 79 ? -8.618 -7.118 -5.522 1.00 84.31 79 ALA A C 1
ATOM 592 O O . ALA A 1 79 ? -9.716 -6.581 -5.683 1.00 84.31 79 ALA A O 1
ATOM 593 N N . LEU A 1 80 ? -7.526 -6.426 -5.174 1.00 86.12 80 LEU A N 1
ATOM 594 C CA . LEU A 1 80 ? -7.491 -4.967 -5.020 1.00 86.12 80 LEU A CA 1
ATOM 595 C C . LEU A 1 80 ? -7.853 -4.261 -6.329 1.00 86.12 80 LEU A C 1
ATOM 597 O O . LEU A 1 80 ? -8.639 -3.316 -6.315 1.00 86.12 80 LEU A O 1
ATOM 601 N N . HIS A 1 81 ? -7.346 -4.757 -7.460 1.00 87.06 81 HIS A N 1
ATOM 602 C CA . HIS A 1 81 ? -7.691 -4.248 -8.784 1.00 87.06 81 HIS A CA 1
ATOM 603 C C . HIS A 1 81 ? -9.187 -4.387 -9.064 1.00 87.06 81 HIS A C 1
ATOM 605 O O . HIS A 1 81 ? -9.832 -3.418 -9.455 1.00 87.06 81 HIS A O 1
ATOM 611 N N . GLY A 1 82 ? -9.770 -5.561 -8.805 1.00 84.12 82 GLY A N 1
ATOM 612 C CA . GLY A 1 82 ? -11.210 -5.779 -8.964 1.00 84.12 82 GLY A CA 1
ATOM 613 C C . GLY A 1 82 ? -12.059 -4.871 -8.067 1.00 84.12 82 GLY A C 1
ATOM 614 O O . GLY A 1 82 ? -13.070 -4.333 -8.517 1.00 84.12 82 GLY A O 1
ATOM 615 N N . ALA A 1 83 ? -11.638 -4.661 -6.818 1.00 86.56 83 ALA A N 1
ATOM 616 C CA . ALA A 1 83 ? -12.331 -3.789 -5.873 1.00 86.56 83 ALA A CA 1
ATOM 617 C C . ALA A 1 83 ? -12.260 -2.308 -6.289 1.00 86.56 83 ALA A C 1
ATOM 619 O O . ALA A 1 83 ? -13.274 -1.607 -6.267 1.00 86.56 83 ALA A O 1
ATOM 620 N N . PHE A 1 84 ? -11.084 -1.851 -6.725 1.00 87.31 84 PHE A N 1
ATOM 621 C CA . PHE A 1 84 ? -10.874 -0.499 -7.237 1.00 87.31 84 PHE A CA 1
ATOM 622 C C . PHE A 1 84 ? -11.710 -0.254 -8.497 1.00 87.31 84 PHE A C 1
ATOM 624 O O . PHE A 1 84 ? -12.479 0.707 -8.569 1.00 87.31 84 PHE A O 1
ATOM 631 N N . ASP A 1 85 ? -11.661 -1.177 -9.459 1.00 85.06 85 ASP A N 1
ATOM 632 C CA . ASP A 1 85 ? -12.409 -1.068 -10.708 1.00 85.06 85 ASP A CA 1
ATOM 633 C C . ASP A 1 85 ? -13.924 -1.069 -10.524 1.00 85.06 85 ASP A C 1
ATOM 635 O O . ASP A 1 85 ? -14.615 -0.405 -11.302 1.00 85.06 85 ASP A O 1
ATOM 639 N N . ALA A 1 86 ? -14.429 -1.808 -9.532 1.00 84.06 86 ALA A N 1
ATOM 640 C CA . ALA A 1 86 ? -15.847 -1.862 -9.197 1.00 84.06 86 ALA A CA 1
ATOM 641 C C . ALA A 1 86 ? -16.349 -0.557 -8.563 1.00 84.06 86 ALA A C 1
ATOM 643 O O . ALA A 1 86 ? -17.533 -0.234 -8.679 1.00 84.06 86 ALA A O 1
ATOM 644 N N . ARG A 1 87 ? -15.465 0.192 -7.891 1.00 81.25 87 ARG A N 1
ATOM 645 C CA . ARG A 1 87 ? -15.804 1.467 -7.248 1.00 81.25 87 ARG A CA 1
ATOM 646 C C . ARG A 1 87 ? -15.708 2.650 -8.205 1.00 81.25 87 ARG A C 1
ATOM 648 O O . ARG A 1 87 ? -16.428 3.626 -8.018 1.00 81.25 87 ARG A O 1
ATOM 655 N N . VAL A 1 88 ? -14.864 2.564 -9.234 1.00 79.25 88 VAL A N 1
ATOM 656 C CA . VAL A 1 88 ? -14.740 3.616 -10.247 1.00 79.25 88 VAL A CA 1
ATOM 657 C C . VAL A 1 88 ? -15.965 3.580 -11.175 1.00 79.25 88 VAL A C 1
ATOM 659 O O . VAL A 1 88 ? -16.119 2.629 -11.950 1.00 79.25 88 VAL A O 1
ATOM 662 N N . PRO A 1 89 ? -16.833 4.610 -11.163 1.00 73.31 89 PRO A N 1
ATOM 663 C CA . PRO A 1 89 ? -18.005 4.642 -12.029 1.00 73.31 89 PRO A CA 1
ATOM 664 C C . PRO A 1 89 ? -17.577 4.690 -13.501 1.00 73.31 89 PRO A C 1
ATOM 666 O O . PRO A 1 89 ? -16.667 5.437 -13.872 1.00 73.31 89 PRO A O 1
ATOM 669 N N . ALA A 1 90 ? -18.258 3.919 -14.353 1.00 67.19 90 ALA A N 1
ATOM 670 C CA . ALA A 1 90 ? -17.949 3.813 -15.784 1.00 67.19 90 ALA A CA 1
ATOM 671 C C . ALA A 1 90 ? -17.897 5.186 -16.489 1.00 67.19 90 ALA A C 1
ATOM 673 O O . ALA A 1 90 ? -17.049 5.415 -17.347 1.00 67.19 90 ALA A O 1
ATOM 674 N N . GLU A 1 91 ? -18.724 6.135 -16.041 1.00 63.22 91 GLU A N 1
ATOM 675 C CA . GLU 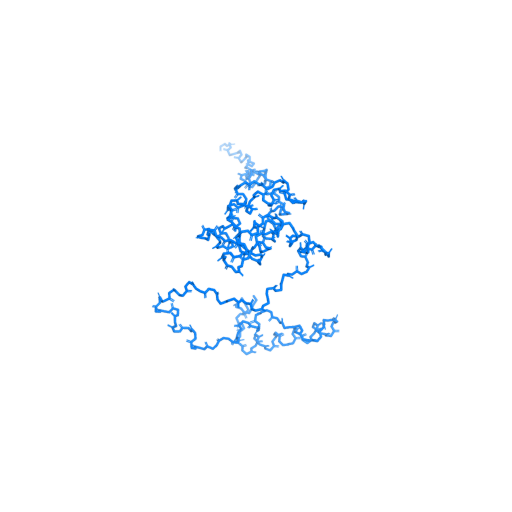A 1 91 ? -18.777 7.510 -16.553 1.00 63.22 91 GLU A CA 1
ATOM 676 C C . GLU A 1 91 ? -17.494 8.322 -16.297 1.00 63.22 91 GLU A C 1
ATOM 678 O O . GLU A 1 91 ? -17.159 9.210 -17.084 1.00 63.22 91 GLU A O 1
ATOM 683 N N . ARG A 1 92 ? -16.760 8.044 -15.207 1.00 66.00 92 ARG A N 1
ATOM 684 C CA . ARG A 1 92 ? -15.460 8.689 -14.940 1.00 66.00 92 ARG A CA 1
ATOM 685 C C . ARG A 1 92 ? -14.338 8.046 -15.752 1.00 66.00 92 ARG A C 1
ATOM 687 O O . ARG A 1 92 ? -13.467 8.771 -16.226 1.00 66.00 92 ARG A O 1
ATOM 694 N N . LYS A 1 93 ? -14.399 6.726 -15.990 1.00 64.94 93 LYS A N 1
ATOM 695 C CA . LYS A 1 93 ? -13.423 6.020 -16.845 1.00 64.94 93 LYS A CA 1
ATOM 696 C C . LYS A 1 93 ? -13.414 6.582 -18.269 1.00 64.94 93 LYS A C 1
ATOM 698 O O . LYS A 1 93 ? -12.344 6.762 -18.841 1.00 64.94 93 LYS A O 1
ATOM 703 N N . GLU A 1 94 ? -14.586 6.915 -18.814 1.00 61.00 94 GLU A N 1
ATOM 704 C CA . GLU A 1 94 ? -14.701 7.509 -20.154 1.00 61.00 94 GLU A CA 1
ATOM 705 C C . GLU A 1 94 ? -14.267 8.980 -20.221 1.00 61.00 94 GLU A C 1
ATOM 707 O O . GLU A 1 94 ? -13.710 9.402 -21.232 1.00 61.00 94 GLU A O 1
ATOM 712 N N . LYS A 1 95 ? -14.505 9.776 -19.168 1.00 61.06 95 LYS A N 1
ATOM 713 C CA . LYS A 1 95 ? -14.205 11.220 -19.182 1.00 61.06 95 LYS A CA 1
ATOM 714 C C . LYS A 1 95 ? -12.737 11.556 -18.947 1.00 61.06 95 LYS A C 1
ATOM 716 O O . LYS A 1 95 ? -12.239 12.495 -19.562 1.00 61.06 95 LYS A O 1
ATOM 721 N N . GLU A 1 96 ? -12.061 10.840 -18.054 1.00 60.75 96 GLU A N 1
ATOM 722 C CA . GLU A 1 96 ? -10.686 11.174 -17.652 1.00 60.75 96 GLU A CA 1
ATOM 723 C C . GLU A 1 96 ? -9.626 10.287 -18.312 1.00 60.75 96 GLU A C 1
ATOM 725 O O . GLU A 1 96 ? -8.432 10.550 -18.175 1.00 60.75 96 GLU A O 1
ATOM 730 N N . GLY A 1 97 ? -10.035 9.240 -19.039 1.00 62.09 97 GLY A N 1
ATOM 731 C CA . GLY A 1 97 ? -9.125 8.302 -19.705 1.00 62.09 97 GLY A CA 1
ATOM 732 C C . GLY A 1 97 ? -8.275 7.452 -18.749 1.00 62.09 97 GLY A C 1
ATOM 733 O O . GLY A 1 97 ? -7.533 6.586 -19.207 1.00 62.09 97 GLY A O 1
ATOM 734 N N . ALA A 1 98 ? -8.395 7.668 -17.435 1.00 66.12 98 ALA A N 1
ATOM 735 C CA . ALA A 1 98 ? -7.747 6.913 -16.372 1.00 66.12 98 ALA A CA 1
ATOM 736 C C . ALA A 1 98 ? -8.740 6.676 -15.225 1.00 66.12 98 ALA A C 1
ATOM 738 O O . ALA A 1 98 ? -9.504 7.566 -14.854 1.00 66.12 98 ALA A O 1
ATOM 739 N N . ALA A 1 99 ? -8.733 5.469 -14.660 1.00 76.38 99 ALA A N 1
ATOM 740 C CA . ALA A 1 99 ? -9.552 5.126 -13.506 1.00 76.38 99 ALA A CA 1
ATOM 741 C C . ALA A 1 99 ? -8.968 5.793 -12.248 1.00 76.38 99 ALA A C 1
ATOM 743 O O . ALA A 1 99 ? -7.921 5.375 -11.759 1.00 76.38 99 ALA A O 1
ATOM 744 N N . ARG A 1 100 ? -9.625 6.852 -11.761 1.00 83.50 100 ARG A N 1
ATOM 745 C CA . ARG A 1 100 ? -9.214 7.619 -10.577 1.00 83.50 100 ARG A CA 1
ATOM 746 C C . ARG A 1 100 ? -10.337 7.697 -9.549 1.00 83.50 100 ARG A C 1
ATOM 748 O O . ARG A 1 100 ? -11.510 7.820 -9.915 1.00 83.50 100 ARG A O 1
ATOM 755 N N . LEU A 1 101 ? -9.968 7.641 -8.273 1.00 85.50 101 LEU A N 1
ATOM 756 C CA . LEU A 1 101 ? -10.881 7.773 -7.138 1.00 85.50 101 LEU A CA 1
ATOM 757 C C . LEU A 1 101 ? -10.480 8.948 -6.259 1.00 85.50 101 LEU A C 1
ATOM 759 O O . LEU A 1 101 ? -9.296 9.197 -6.049 1.00 85.50 101 LEU A O 1
ATOM 763 N N . GLY A 1 102 ? -11.472 9.638 -5.700 1.00 87.38 102 GLY A N 1
ATOM 764 C CA . GLY A 1 102 ? -11.204 10.648 -4.687 1.00 87.38 102 GLY A CA 1
ATOM 765 C C . GLY A 1 102 ? -10.659 10.008 -3.409 1.00 87.38 102 GLY A C 1
ATOM 766 O O . GLY A 1 102 ? -11.079 8.911 -3.042 1.00 87.38 102 GLY A O 1
ATOM 767 N N . THR A 1 103 ? -9.788 10.694 -2.669 1.00 85.25 103 THR A N 1
ATOM 768 C CA . THR A 1 103 ? -9.213 10.168 -1.408 1.00 85.25 103 THR A CA 1
ATOM 769 C C . THR A 1 103 ? -10.268 9.724 -0.382 1.00 85.25 103 THR A C 1
ATOM 771 O O . THR A 1 103 ? -10.068 8.740 0.328 1.00 85.25 103 THR A O 1
ATOM 774 N N . GLY A 1 104 ? -11.428 10.388 -0.340 1.00 84.75 104 GLY A N 1
ATOM 775 C CA . GLY A 1 104 ? -12.567 9.960 0.483 1.00 84.75 104 GLY A CA 1
ATOM 776 C C . GLY A 1 104 ? -13.217 8.654 0.006 1.00 84.75 104 GLY A C 1
ATOM 777 O O . GLY A 1 104 ? -13.565 7.809 0.824 1.00 84.75 104 GLY A O 1
ATOM 778 N N . GLU A 1 105 ? -13.326 8.452 -1.310 1.00 88.19 105 GLU A N 1
ATOM 779 C CA . GLU A 1 105 ? -13.843 7.208 -1.902 1.00 88.19 105 GLU A CA 1
ATOM 780 C C . GLU A 1 105 ? -12.854 6.050 -1.692 1.00 88.19 105 GLU A C 1
ATOM 782 O O . GLU A 1 105 ? -13.270 4.911 -1.476 1.00 88.19 105 GLU A O 1
ATOM 787 N N . VAL A 1 106 ? -11.549 6.347 -1.699 1.00 89.50 106 VAL A N 1
ATOM 788 C CA . VAL A 1 106 ? -10.487 5.389 -1.365 1.00 89.50 106 VAL A CA 1
ATOM 789 C C . VAL A 1 106 ? -10.593 4.936 0.088 1.00 89.50 106 VAL A C 1
ATOM 791 O O . VAL A 1 106 ? -10.511 3.741 0.350 1.00 89.50 106 VAL A O 1
ATOM 794 N N . PHE A 1 107 ? -10.826 5.847 1.036 1.00 90.44 107 PHE A N 1
ATOM 795 C CA . PHE A 1 107 ? -10.998 5.473 2.443 1.00 90.44 107 PHE A CA 1
ATOM 796 C C . PHE A 1 107 ? -12.172 4.503 2.650 1.00 90.44 107 PHE A C 1
ATOM 798 O O . PHE A 1 107 ? -12.031 3.491 3.339 1.00 90.44 107 PHE A O 1
ATOM 805 N N . GLU A 1 108 ? -13.317 4.779 2.019 1.00 89.62 108 GLU A N 1
ATOM 806 C CA . GLU A 1 108 ? -14.478 3.881 2.063 1.00 89.62 108 GLU A CA 1
ATOM 807 C C . GLU A 1 108 ? -14.178 2.517 1.435 1.00 89.62 108 GLU A C 1
ATOM 809 O O . GLU A 1 108 ? -14.597 1.487 1.963 1.00 89.62 108 GLU A O 1
ATOM 814 N N . LEU A 1 109 ? -13.449 2.506 0.313 1.00 90.25 109 LEU A N 1
ATOM 815 C CA . LEU A 1 109 ? -13.025 1.276 -0.347 1.00 90.25 109 LEU A CA 1
ATOM 816 C C . LEU A 1 109 ? -12.143 0.441 0.584 1.00 90.25 109 LEU A C 1
ATOM 818 O O . LEU A 1 109 ? -12.419 -0.739 0.773 1.00 90.25 109 LEU A O 1
ATOM 822 N N . VAL A 1 110 ? -11.137 1.065 1.203 1.00 89.12 110 VAL A N 1
ATOM 823 C CA . VAL A 1 110 ? -10.203 0.415 2.132 1.00 89.12 110 VAL A CA 1
ATOM 824 C C . VAL A 1 110 ? -10.933 -0.194 3.326 1.00 89.12 110 VAL A C 1
ATOM 826 O O . VAL A 1 110 ? -10.664 -1.340 3.665 1.00 89.12 110 VAL A O 1
ATOM 829 N N . GLN A 1 111 ? -11.897 0.505 3.931 1.00 88.94 111 GLN A N 1
ATOM 830 C CA . GLN A 1 111 ? -12.683 -0.063 5.037 1.00 88.94 111 GLN A CA 1
ATOM 831 C C . GLN A 1 111 ? -13.479 -1.316 4.648 1.00 88.94 111 GLN A C 1
ATOM 833 O O . GLN A 1 111 ? -13.768 -2.148 5.508 1.00 88.94 111 GLN A O 1
ATOM 838 N N . GLY A 1 112 ? -13.860 -1.443 3.376 1.00 84.94 112 GLY A N 1
ATOM 839 C CA . GLY A 1 112 ? -14.577 -2.605 2.856 1.00 84.94 112 GLY A CA 1
ATOM 840 C C . GLY A 1 112 ? -13.681 -3.794 2.499 1.00 84.94 112 GLY A C 1
ATOM 841 O O . GLY A 1 112 ? -14.208 -4.853 2.154 1.00 84.94 112 GLY A O 1
ATOM 842 N N . LEU A 1 113 ? -12.355 -3.637 2.545 1.00 87.00 113 LEU A N 1
ATOM 843 C CA . LEU A 1 113 ? -11.410 -4.692 2.195 1.00 87.00 113 LEU A CA 1
ATOM 844 C C . LEU A 1 113 ? -11.109 -5.611 3.377 1.00 87.00 113 LEU A C 1
ATOM 846 O O . LEU A 1 113 ? -10.950 -5.178 4.520 1.00 87.00 113 LEU A O 1
ATOM 850 N N . ALA A 1 114 ? -10.952 -6.896 3.061 1.00 82.06 114 ALA A N 1
ATOM 851 C CA . ALA A 1 114 ? -10.543 -7.899 4.030 1.00 82.06 114 ALA A CA 1
ATOM 852 C C . ALA A 1 114 ? -9.133 -7.592 4.563 1.00 82.06 114 ALA A C 1
ATOM 854 O O . ALA A 1 114 ? -8.189 -7.478 3.782 1.00 82.06 114 ALA A O 1
ATOM 855 N N . GLY A 1 115 ? -8.983 -7.479 5.883 1.00 81.06 115 GLY A N 1
ATOM 856 C CA . GLY A 1 115 ? -7.716 -7.141 6.544 1.00 81.06 115 GLY A CA 1
ATOM 857 C C . GLY A 1 115 ? -7.509 -5.649 6.831 1.00 81.06 115 GLY A C 1
ATOM 858 O O . GLY A 1 115 ? -6.514 -5.295 7.465 1.00 81.06 115 GLY A O 1
ATOM 859 N N . PHE A 1 116 ? -8.443 -4.787 6.418 1.00 83.88 116 PHE A N 1
ATOM 860 C CA . PHE A 1 116 ? -8.416 -3.337 6.645 1.00 83.88 116 PHE A CA 1
ATOM 861 C C . PHE A 1 116 ? -9.661 -2.824 7.397 1.00 83.88 116 PHE A C 1
ATOM 863 O O . PHE A 1 116 ? -9.849 -1.618 7.559 1.00 83.88 116 PHE A O 1
ATOM 870 N N . GLU A 1 117 ? -10.493 -3.715 7.942 1.00 82.56 117 GLU A N 1
ATOM 871 C CA . GLU A 1 117 ? -11.772 -3.380 8.589 1.00 82.56 117 GLU A CA 1
ATOM 872 C C . GLU A 1 117 ? -11.604 -2.489 9.836 1.00 82.56 117 GLU A C 1
ATOM 874 O O . GLU A 1 117 ? -12.533 -1.809 10.270 1.00 82.56 117 GLU A O 1
ATOM 879 N N . GLY A 1 118 ? -10.408 -2.495 10.432 1.00 82.19 118 GLY A N 1
ATOM 880 C CA . GLY A 1 118 ? -10.057 -1.709 11.615 1.00 82.19 118 GLY A CA 1
ATOM 881 C C . GLY A 1 118 ? -9.405 -0.354 11.330 1.00 82.19 118 GLY A C 1
ATOM 882 O O . GLY A 1 118 ? -9.026 0.328 12.286 1.00 82.19 118 GLY A O 1
ATOM 883 N N . VAL A 1 119 ? -9.236 0.044 10.062 1.00 87.19 119 VAL A N 1
ATOM 884 C CA . VAL A 1 119 ? -8.552 1.299 9.715 1.00 87.19 119 VAL A CA 1
ATOM 885 C C . VAL A 1 119 ? -9.343 2.491 10.246 1.00 87.19 119 VAL A C 1
ATOM 887 O O . VAL A 1 119 ? -10.494 2.743 9.873 1.00 87.19 119 VAL A O 1
ATOM 890 N N . ARG A 1 120 ? -8.701 3.268 11.123 1.00 89.31 120 ARG A N 1
ATOM 891 C CA . ARG A 1 120 ? -9.248 4.538 11.601 1.00 89.31 120 ARG A CA 1
ATOM 892 C C . ARG A 1 120 ? -8.860 5.637 10.629 1.00 89.31 120 ARG A C 1
ATOM 894 O O . ARG A 1 120 ? -7.757 5.642 10.093 1.00 89.31 120 ARG A O 1
ATOM 901 N N . GLN A 1 121 ? -9.717 6.643 10.517 1.00 88.50 121 GLN A N 1
ATOM 902 C CA . GLN A 1 121 ? -9.457 7.796 9.656 1.00 88.50 121 GLN A CA 1
ATOM 903 C C . GLN A 1 121 ? -8.137 8.506 9.989 1.00 88.50 121 GLN A C 1
ATOM 905 O O . GLN A 1 121 ? -7.430 8.927 9.092 1.00 88.50 121 GLN A O 1
ATOM 910 N N . LYS A 1 122 ? -7.735 8.536 11.267 1.00 88.31 122 LYS A N 1
ATOM 911 C CA . LYS A 1 122 ? -6.437 9.095 11.676 1.00 88.31 122 LYS A CA 1
ATOM 912 C C . LYS A 1 122 ? -5.233 8.329 11.130 1.00 88.31 122 LYS A C 1
ATOM 914 O O . LYS A 1 122 ? -4.225 8.950 10.825 1.00 88.31 122 LYS A O 1
ATOM 919 N N . ASP A 1 123 ? -5.323 7.001 11.071 1.00 88.19 123 ASP A N 1
ATOM 920 C CA . ASP A 1 123 ? -4.232 6.167 10.560 1.00 88.19 123 ASP A CA 1
ATOM 921 C C . ASP A 1 123 ? -4.156 6.311 9.030 1.00 88.19 123 ASP A C 1
ATOM 923 O O . ASP A 1 123 ? -3.071 6.396 8.469 1.00 88.19 123 ASP A O 1
ATOM 927 N N . PHE A 1 124 ? -5.313 6.446 8.373 1.00 90.31 124 PHE A N 1
ATOM 928 C CA . PHE A 1 124 ? -5.411 6.763 6.949 1.00 90.31 124 PHE A CA 1
ATOM 929 C C . PHE A 1 124 ? -4.847 8.144 6.603 1.00 90.31 124 PHE A C 1
ATOM 931 O O . PHE A 1 124 ? -4.020 8.255 5.705 1.00 90.31 124 PHE A O 1
ATOM 938 N N . ASP A 1 125 ? -5.231 9.184 7.345 1.00 90.25 125 ASP A N 1
ATOM 939 C CA . ASP A 1 125 ? -4.709 10.539 7.155 1.00 90.25 125 ASP A CA 1
ATOM 940 C C . ASP A 1 125 ? -3.191 10.576 7.374 1.00 90.25 125 ASP A C 1
ATOM 942 O O . ASP A 1 125 ? -2.479 11.211 6.603 1.00 90.25 125 ASP A O 1
ATOM 946 N N . TYR A 1 126 ? -2.684 9.858 8.383 1.00 89.06 126 TYR A N 1
ATOM 947 C CA . TYR A 1 126 ? -1.246 9.727 8.624 1.00 89.06 126 TYR A CA 1
ATOM 948 C C . TYR A 1 126 ? -0.518 9.101 7.426 1.00 89.06 126 TYR A C 1
ATOM 950 O O . TYR A 1 126 ? 0.497 9.634 6.986 1.00 89.06 126 TYR A O 1
ATOM 958 N N . VAL A 1 127 ? -1.061 8.022 6.858 1.00 89.56 127 VAL A N 1
ATOM 959 C CA . VAL A 1 127 ? -0.495 7.387 5.659 1.00 89.56 127 VAL A CA 1
ATOM 960 C C . VAL A 1 127 ? -0.547 8.323 4.451 1.00 89.56 127 VAL A C 1
ATOM 962 O O . VAL A 1 127 ? 0.439 8.456 3.737 1.00 89.56 127 VAL A O 1
ATOM 965 N N . LEU A 1 128 ? -1.647 9.051 4.239 1.00 88.88 128 LEU A N 1
ATOM 966 C CA . LEU A 1 128 ? -1.718 10.039 3.156 1.00 88.88 128 LEU A CA 1
ATOM 967 C C . LEU A 1 128 ? -0.680 11.160 3.309 1.00 88.88 128 LEU A C 1
ATOM 969 O O . LEU A 1 128 ? -0.208 11.706 2.309 1.00 88.88 128 LEU A O 1
ATOM 973 N N . GLU A 1 129 ? -0.340 11.540 4.540 1.00 87.88 129 GLU A N 1
ATOM 974 C CA . GLU A 1 129 ? 0.728 12.502 4.807 1.00 87.88 129 GLU A CA 1
ATOM 975 C C . GLU A 1 129 ? 2.114 11.921 4.514 1.00 87.88 129 GLU A C 1
ATOM 977 O O . GLU A 1 129 ? 2.903 12.586 3.841 1.00 87.88 129 GLU A O 1
ATOM 982 N N . GLU A 1 130 ? 2.387 10.699 4.973 1.00 84.75 130 GLU A N 1
ATOM 983 C CA . GLU A 1 130 ? 3.683 10.024 4.821 1.00 84.75 130 GLU A CA 1
ATOM 984 C C . GLU A 1 130 ? 3.985 9.684 3.352 1.00 84.75 130 GLU A C 1
ATOM 986 O O . GLU A 1 130 ? 5.055 10.021 2.843 1.00 84.75 130 GLU A O 1
ATOM 991 N N . ALA A 1 131 ? 3.003 9.137 2.632 1.00 81.56 131 ALA A N 1
ATOM 992 C CA . ALA A 1 131 ? 3.094 8.836 1.205 1.00 81.56 131 ALA A CA 1
ATOM 993 C C . ALA A 1 131 ? 3.166 10.096 0.313 1.00 81.56 131 ALA A C 1
ATOM 995 O O . ALA A 1 131 ? 3.486 10.030 -0.878 1.00 81.56 131 ALA A O 1
ATOM 996 N N . GLY A 1 132 ? 2.854 11.273 0.872 1.00 82.12 132 GLY A N 1
ATOM 997 C CA . GLY A 1 132 ? 2.827 12.546 0.149 1.00 82.12 132 GLY A CA 1
ATOM 998 C C . GLY A 1 132 ? 1.545 12.799 -0.656 1.00 82.12 132 GLY A C 1
ATOM 999 O O . GLY A 1 132 ? 1.504 13.735 -1.456 1.00 82.12 132 GLY A O 1
ATOM 1000 N N . PHE A 1 133 ? 0.484 12.021 -0.426 1.00 83.19 133 PHE A N 1
ATOM 1001 C CA . PHE A 1 133 ? -0.816 12.146 -1.097 1.00 83.19 133 PHE A CA 1
ATOM 1002 C C . PHE A 1 133 ? -1.756 13.186 -0.470 1.00 83.19 133 PHE A C 1
ATOM 1004 O O . PHE A 1 133 ? -2.819 13.455 -1.021 1.00 83.19 133 PHE A O 1
ATOM 1011 N N . LYS A 1 134 ? -1.373 13.848 0.630 1.00 80.00 134 LYS A N 1
ATOM 1012 C CA . LYS A 1 134 ? -2.202 14.867 1.310 1.00 80.00 134 LYS A CA 1
ATOM 1013 C C . LYS A 1 134 ? -2.725 15.979 0.385 1.00 80.00 134 LYS A C 1
ATOM 1015 O O . LYS A 1 134 ? -3.811 16.512 0.604 1.00 80.00 134 LYS A O 1
ATOM 1020 N N . ALA A 1 135 ? -1.934 16.378 -0.613 1.00 77.62 135 ALA A N 1
ATOM 1021 C CA . ALA A 1 135 ? -2.303 17.431 -1.563 1.00 77.62 135 ALA A CA 1
ATOM 1022 C C . ALA A 1 135 ? -3.079 16.907 -2.787 1.00 77.62 135 ALA A C 1
ATOM 1024 O O . ALA A 1 135 ? -3.650 17.710 -3.531 1.00 77.62 135 ALA A O 1
ATOM 1025 N N . ASN A 1 136 ? -3.110 15.588 -2.989 1.00 78.19 136 ASN A N 1
ATOM 1026 C CA . ASN A 1 136 ? -3.759 14.961 -4.128 1.00 78.19 136 ASN A CA 1
ATOM 1027 C C . ASN A 1 136 ? -5.237 14.734 -3.811 1.00 78.19 136 ASN A C 1
ATOM 1029 O O . ASN A 1 136 ? -5.606 14.237 -2.748 1.00 78.19 136 ASN A O 1
ATOM 1033 N N . LYS A 1 137 ? -6.099 15.146 -4.740 1.00 78.88 137 LYS A N 1
ATOM 1034 C CA . LYS A 1 137 ? -7.546 14.926 -4.625 1.00 78.88 137 LYS A CA 1
ATOM 1035 C C . LYS A 1 137 ? -7.956 13.573 -5.181 1.00 78.88 137 LYS A C 1
ATOM 1037 O O . LYS A 1 137 ? -8.877 12.970 -4.640 1.00 78.88 137 LYS A O 1
ATOM 1042 N N . ASP A 1 138 ? -7.231 13.122 -6.197 1.00 85.38 138 ASP A N 1
ATOM 1043 C CA . ASP A 1 138 ? -7.520 11.930 -6.975 1.00 85.38 138 ASP A CA 1
ATOM 1044 C C . ASP A 1 138 ? -6.329 10.977 -6.891 1.00 85.38 138 ASP A C 1
ATOM 1046 O O . ASP A 1 138 ? -5.180 11.421 -6.912 1.00 85.38 138 ASP A O 1
ATOM 1050 N N . VAL A 1 139 ? -6.638 9.690 -6.781 1.00 86.56 139 VAL A N 1
ATOM 1051 C CA . VAL A 1 139 ? -5.701 8.585 -6.586 1.00 86.56 139 VAL A CA 1
ATOM 1052 C C . VAL A 1 139 ? -5.921 7.580 -7.715 1.00 86.56 139 VAL A C 1
ATOM 1054 O O . VAL A 1 139 ? -7.064 7.176 -7.968 1.00 86.56 139 VAL A O 1
ATOM 1057 N N . ASP A 1 140 ? -4.858 7.208 -8.425 1.00 88.12 140 ASP A N 1
ATOM 1058 C CA . ASP A 1 140 ? -4.888 6.130 -9.418 1.00 88.12 140 ASP A CA 1
ATOM 1059 C C . ASP A 1 140 ? -4.688 4.740 -8.779 1.00 88.12 140 ASP A C 1
ATOM 1061 O O . ASP A 1 140 ? -4.525 4.606 -7.567 1.00 88.12 140 ASP A O 1
ATOM 1065 N N . PHE A 1 141 ? -4.785 3.671 -9.575 1.00 86.19 141 PHE A N 1
ATOM 1066 C CA . PHE A 1 141 ? -4.672 2.313 -9.033 1.00 86.19 141 PHE A CA 1
ATOM 1067 C C . PHE A 1 141 ? -3.300 2.046 -8.399 1.00 86.19 141 PHE A C 1
ATOM 1069 O O . PHE A 1 141 ? -3.221 1.395 -7.358 1.00 86.19 141 PHE A O 1
ATOM 1076 N N . ASP A 1 142 ? -2.228 2.559 -8.997 1.00 85.81 142 ASP A N 1
ATOM 1077 C CA . ASP A 1 142 ? -0.882 2.312 -8.496 1.00 85.81 142 ASP A CA 1
ATOM 1078 C C . ASP A 1 142 ? -0.667 3.031 -7.150 1.00 85.81 142 ASP A C 1
ATOM 1080 O O . ASP A 1 142 ? -0.156 2.450 -6.186 1.00 85.81 142 ASP A O 1
ATOM 1084 N N . GLU A 1 143 ? -1.132 4.277 -7.056 1.00 87.75 143 GLU A N 1
ATOM 1085 C CA . GLU A 1 143 ? -1.139 5.060 -5.819 1.00 87.75 143 GLU A CA 1
ATOM 1086 C C . GLU A 1 143 ? -2.025 4.403 -4.744 1.00 87.75 143 GLU A C 1
ATOM 1088 O O . GLU A 1 143 ? -1.665 4.353 -3.568 1.00 87.75 143 GLU A O 1
ATOM 1093 N N . PHE A 1 144 ? -3.164 3.824 -5.132 1.00 89.25 144 PHE A N 1
ATOM 1094 C CA . PHE A 1 144 ? -4.035 3.080 -4.222 1.00 89.25 144 PHE A CA 1
ATOM 1095 C C . PHE A 1 144 ? -3.341 1.854 -3.612 1.00 89.25 144 PHE A C 1
ATOM 1097 O O . PHE A 1 144 ? -3.466 1.610 -2.408 1.00 89.25 144 PHE A O 1
ATOM 1104 N N . VAL A 1 145 ? -2.590 1.091 -4.412 1.00 88.75 145 VAL A N 1
ATOM 1105 C CA . VAL A 1 145 ? -1.826 -0.059 -3.908 1.00 88.75 145 VAL A CA 1
ATOM 1106 C C . VAL A 1 145 ? -0.699 0.399 -2.973 1.00 88.75 145 VAL A C 1
ATOM 1108 O O . VAL A 1 145 ? -0.468 -0.255 -1.955 1.00 88.75 145 VAL A O 1
ATOM 1111 N N . GLU A 1 146 ? -0.041 1.530 -3.258 1.00 87.75 146 GLU A N 1
ATOM 1112 C CA . GLU A 1 146 ? 0.972 2.137 -2.371 1.00 87.75 146 GLU A CA 1
ATOM 1113 C C . GLU A 1 146 ? 0.360 2.497 -1.006 1.00 87.75 146 GLU A C 1
ATOM 1115 O O . GLU A 1 146 ? 0.863 2.062 0.032 1.00 87.75 146 GLU A O 1
ATOM 1120 N N . ILE A 1 147 ? -0.799 3.163 -0.999 1.00 88.69 147 ILE A N 1
ATOM 1121 C CA . ILE A 1 147 ? -1.542 3.494 0.229 1.00 88.69 147 ILE A CA 1
ATOM 1122 C C . ILE A 1 147 ? -1.922 2.226 1.013 1.00 88.69 147 ILE A C 1
ATOM 1124 O O . ILE A 1 147 ? -1.776 2.184 2.236 1.00 88.69 147 ILE A O 1
ATOM 1128 N N . CYS A 1 148 ? -2.384 1.170 0.334 1.00 88.69 148 CYS A N 1
ATOM 1129 C CA . CYS A 1 148 ? -2.724 -0.098 0.987 1.00 88.69 148 CYS A CA 1
ATOM 1130 C C . CYS A 1 148 ? -1.498 -0.779 1.614 1.00 88.69 148 CYS A C 1
ATOM 1132 O O . CYS A 1 148 ? 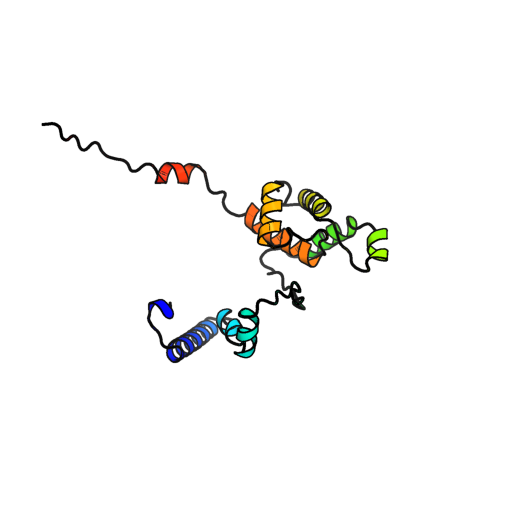-1.608 -1.373 2.689 1.00 88.69 148 CYS A O 1
ATOM 1134 N N . ALA A 1 149 ? -0.333 -0.691 0.967 1.00 86.50 149 ALA A N 1
ATOM 1135 C CA . ALA A 1 149 ? 0.908 -1.255 1.485 1.00 86.50 149 ALA A CA 1
ATOM 1136 C C . ALA A 1 149 ? 1.344 -0.535 2.767 1.00 86.50 149 ALA A C 1
ATOM 1138 O O . ALA A 1 149 ? 1.634 -1.183 3.772 1.00 86.50 149 ALA A O 1
ATOM 1139 N N . GLU A 1 150 ? 1.326 0.797 2.765 1.00 86.56 150 GLU A N 1
ATOM 1140 C CA . GLU A 1 150 ? 1.692 1.598 3.935 1.00 86.56 150 GLU A CA 1
ATOM 1141 C C . GLU A 1 150 ? 0.711 1.422 5.099 1.00 86.56 150 GLU A C 1
ATOM 1143 O O . GLU A 1 150 ? 1.124 1.247 6.247 1.00 86.56 150 GLU A O 1
ATOM 1148 N N . LEU A 1 151 ? -0.594 1.374 4.819 1.00 87.62 151 LEU A N 1
ATOM 1149 C CA . LEU A 1 151 ? -1.605 1.074 5.836 1.00 87.62 151 LEU A CA 1
ATOM 1150 C C . LEU A 1 151 ? -1.378 -0.282 6.491 1.00 87.62 151 LEU A C 1
ATOM 1152 O O . LEU A 1 151 ? -1.560 -0.420 7.700 1.00 87.62 151 LEU A O 1
ATOM 1156 N N . ARG A 1 152 ? -0.962 -1.283 5.712 1.00 84.88 152 ARG A N 1
ATOM 1157 C CA . ARG A 1 152 ? -0.637 -2.605 6.240 1.00 84.88 152 ARG A CA 1
ATOM 1158 C C . ARG A 1 152 ? 0.530 -2.515 7.223 1.00 84.88 152 ARG A C 1
ATOM 1160 O O . ARG A 1 152 ? 0.425 -3.025 8.333 1.00 84.88 152 ARG A O 1
ATOM 1167 N N . GLU A 1 153 ? 1.599 -1.805 6.887 1.00 83.50 153 GLU A N 1
ATOM 1168 C CA . GLU A 1 153 ? 2.718 -1.597 7.819 1.00 83.50 153 GLU A CA 1
ATOM 1169 C C . GLU A 1 153 ? 2.252 -0.941 9.135 1.00 83.50 153 GLU A C 1
ATOM 1171 O O . GLU A 1 153 ? 2.644 -1.379 10.216 1.00 83.50 153 GLU A O 1
ATOM 1176 N N . VAL A 1 154 ? 1.347 0.044 9.073 1.00 82.44 154 VAL A N 1
ATOM 1177 C CA . VAL A 1 154 ? 0.805 0.726 10.265 1.00 82.44 154 VAL A CA 1
ATOM 1178 C C . VAL A 1 154 ? -0.111 -0.178 11.099 1.00 82.44 154 VAL A C 1
ATOM 1180 O O . VAL A 1 154 ? -0.042 -0.155 12.328 1.00 82.44 154 VAL A O 1
ATOM 1183 N N .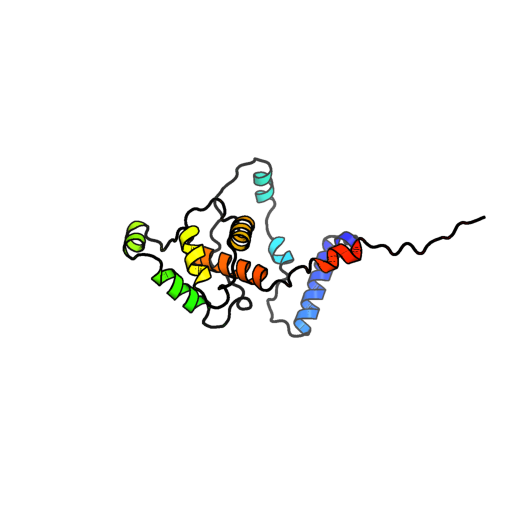 LEU A 1 155 ? -0.960 -0.987 10.461 1.00 79.88 155 LEU A N 1
ATOM 1184 C CA . LEU A 1 155 ? -1.886 -1.898 11.145 1.00 79.88 155 LEU A CA 1
ATOM 1185 C C . LEU A 1 155 ? -1.174 -3.082 11.806 1.00 79.88 155 LEU A C 1
ATOM 1187 O O . LEU A 1 155 ? -1.578 -3.524 12.883 1.00 79.88 155 LEU A O 1
ATOM 1191 N N . PHE A 1 156 ? -0.139 -3.611 11.153 1.00 74.88 156 PHE A N 1
ATOM 1192 C CA . PHE A 1 156 ? 0.623 -4.760 11.638 1.00 74.88 156 PHE A CA 1
ATOM 1193 C C . PHE A 1 156 ? 1.801 -4.358 12.535 1.00 74.88 156 PHE A C 1
ATOM 1195 O O . PHE A 1 156 ? 2.388 -5.225 13.193 1.00 74.88 156 PHE A O 1
ATOM 1202 N N . ALA A 1 157 ? 2.125 -3.064 12.624 1.00 70.25 157 ALA A N 1
ATOM 1203 C CA . ALA A 1 157 ? 3.079 -2.567 13.601 1.00 70.25 157 ALA A CA 1
ATOM 1204 C C . ALA A 1 157 ? 2.589 -2.893 15.026 1.00 70.25 157 ALA A C 1
ATOM 1206 O O . ALA A 1 157 ? 1.439 -2.606 15.376 1.00 70.25 157 ALA A O 1
ATOM 1207 N N . PRO A 1 158 ? 3.442 -3.473 15.892 1.00 57.53 158 PRO A N 1
ATOM 1208 C CA . PRO A 1 158 ? 3.072 -3.702 17.279 1.00 57.53 158 PRO A CA 1
ATOM 1209 C C . PRO A 1 158 ? 2.713 -2.361 17.920 1.00 57.53 158 PRO A C 1
ATOM 1211 O O . PRO A 1 158 ? 3.546 -1.455 18.001 1.00 57.53 158 PRO A O 1
ATOM 1214 N N . ALA A 1 159 ? 1.458 -2.230 18.362 1.00 57.44 159 ALA A N 1
ATOM 1215 C CA . ALA A 1 159 ? 0.978 -1.011 18.993 1.00 57.44 159 ALA A CA 1
ATOM 1216 C C . ALA A 1 159 ? 1.928 -0.637 20.143 1.00 57.44 159 ALA A C 1
ATOM 1218 O O . ALA A 1 159 ? 2.166 -1.481 21.017 1.00 57.44 159 ALA A O 1
ATOM 1219 N N . PRO A 1 160 ? 2.472 0.595 20.188 1.00 52.41 160 PRO A N 1
ATOM 1220 C CA . PRO A 1 160 ? 3.308 1.012 21.298 1.00 52.41 160 PRO A CA 1
ATOM 1221 C C . PRO A 1 160 ? 2.440 0.981 22.551 1.00 52.41 160 PRO A C 1
ATOM 1223 O O . PRO A 1 160 ? 1.570 1.834 22.750 1.00 52.41 160 PRO A O 1
ATOM 1226 N N . SER A 1 161 ? 2.627 -0.047 23.377 1.00 48.81 161 SER A N 1
ATOM 1227 C CA . SER A 1 161 ? 1.841 -0.193 24.589 1.00 48.81 161 SER A CA 1
ATOM 1228 C C . SER A 1 161 ? 2.109 1.037 25.458 1.00 48.81 161 SER A C 1
ATOM 1230 O O . SER A 1 161 ? 3.245 1.351 25.813 1.00 48.81 161 SER A O 1
ATOM 1232 N N . SER A 1 162 ? 1.060 1.784 25.794 1.00 53.16 162 SER A N 1
ATOM 1233 C CA . SER A 1 162 ? 1.163 2.980 26.643 1.00 53.16 162 SER A CA 1
ATOM 1234 C C . SER A 1 162 ? 1.791 2.683 28.014 1.00 53.16 162 SER A C 1
ATOM 1236 O O . SER A 1 162 ? 2.302 3.591 28.668 1.00 53.16 162 SER A O 1
ATOM 1238 N N . LYS A 1 163 ? 1.814 1.404 28.414 1.00 50.72 163 LYS A N 1
ATOM 1239 C CA . LYS A 1 163 ? 2.480 0.888 29.613 1.00 50.72 163 LYS A CA 1
ATOM 1240 C C . LYS A 1 163 ? 4.001 1.071 29.580 1.00 50.72 163 LYS A C 1
ATOM 1242 O O . LYS A 1 163 ? 4.577 1.428 30.604 1.00 50.72 163 LYS A O 1
ATOM 1247 N N . GLU A 1 164 ? 4.637 0.937 28.417 1.00 51.50 164 GLU A N 1
ATOM 1248 C CA . GLU A 1 164 ? 6.099 1.035 28.292 1.00 51.50 164 GLU A CA 1
ATOM 1249 C C . GLU A 1 164 ? 6.613 2.472 28.515 1.00 51.50 164 GLU A C 1
ATOM 1251 O O . GLU A 1 164 ? 7.702 2.685 29.048 1.00 51.50 164 GLU A O 1
ATOM 1256 N N . LYS A 1 165 ? 5.795 3.486 28.185 1.00 50.72 165 LYS A N 1
ATOM 1257 C CA . LYS A 1 165 ? 6.117 4.900 28.453 1.00 50.72 165 LYS A CA 1
ATOM 1258 C C . LYS A 1 165 ? 6.061 5.247 29.944 1.00 50.72 165 LYS A C 1
ATOM 1260 O O . LYS A 1 165 ? 6.841 6.078 30.398 1.00 50.72 165 LYS A O 1
ATOM 1265 N N . THR A 1 166 ? 5.161 4.634 30.714 1.00 54.09 166 THR A N 1
ATOM 1266 C CA . THR A 1 166 ? 5.035 4.903 32.159 1.00 54.09 166 THR A CA 1
ATOM 1267 C C . THR A 1 166 ? 6.124 4.205 32.972 1.00 54.09 166 THR A C 1
ATOM 1269 O O . THR A 1 166 ? 6.583 4.752 33.972 1.00 54.09 166 THR A O 1
ATOM 1272 N N . GLU A 1 167 ? 6.563 3.023 32.541 1.00 55.62 167 GLU A N 1
ATOM 1273 C CA . GLU A 1 167 ? 7.586 2.248 33.247 1.00 55.62 167 GLU A CA 1
ATOM 1274 C C . GLU A 1 167 ? 8.981 2.883 33.118 1.00 55.62 167 GLU A C 1
ATOM 1276 O O . GLU A 1 167 ? 9.694 3.006 34.109 1.00 55.62 167 GLU A O 1
ATOM 1281 N N . ARG A 1 168 ? 9.322 3.438 31.943 1.00 58.75 168 ARG A N 1
ATOM 1282 C CA . ARG A 1 168 ? 10.598 4.147 31.708 1.00 58.75 168 ARG A CA 1
ATOM 1283 C C . ARG A 1 168 ? 10.737 5.486 32.443 1.00 58.75 168 ARG A C 1
ATOM 1285 O O . ARG A 1 168 ? 11.850 5.981 32.586 1.00 58.75 168 ARG A O 1
ATOM 1292 N N . LEU A 1 169 ? 9.633 6.076 32.909 1.00 56.91 169 LEU A N 1
ATOM 1293 C CA . LEU A 1 169 ? 9.645 7.316 33.701 1.00 56.91 169 LEU A CA 1
ATOM 1294 C C . LEU A 1 169 ? 9.715 7.060 35.214 1.00 56.91 169 LEU A C 1
ATOM 1296 O O . LEU A 1 169 ? 9.897 7.999 35.988 1.00 56.91 169 LEU A O 1
ATOM 1300 N N . ARG A 1 170 ? 9.578 5.805 35.655 1.00 62.12 170 ARG A N 1
A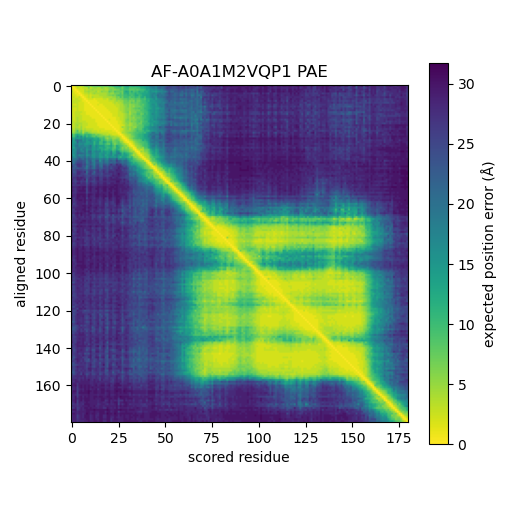TOM 1301 C CA . ARG A 1 170 ? 9.726 5.422 37.059 1.00 62.12 170 ARG A CA 1
ATOM 1302 C C . ARG A 1 170 ? 11.131 4.895 37.291 1.00 62.12 170 ARG A C 1
ATOM 1304 O O . ARG A 1 170 ? 11.355 3.693 37.315 1.00 62.12 170 ARG A O 1
ATOM 1311 N N . ILE A 1 171 ? 12.072 5.808 37.505 1.00 65.38 171 ILE A N 1
ATOM 1312 C CA . ILE A 1 171 ? 13.329 5.457 38.169 1.00 65.38 171 ILE A CA 1
ATOM 1313 C C . ILE A 1 171 ? 12.954 5.086 39.613 1.00 65.38 171 ILE A C 1
ATOM 1315 O O . ILE A 1 171 ? 12.416 5.945 40.320 1.00 65.38 171 ILE A O 1
ATOM 1319 N N . PRO A 1 172 ? 13.172 3.841 40.074 1.00 65.75 172 PRO A N 1
ATOM 1320 C CA . PRO A 1 172 ? 12.963 3.491 41.468 1.00 65.75 172 PRO A CA 1
ATOM 1321 C C . PRO A 1 172 ? 14.036 4.216 42.276 1.00 65.75 172 PRO A C 1
ATOM 1323 O O . PRO A 1 172 ? 15.185 3.790 42.336 1.00 65.75 172 PRO A O 1
ATOM 1326 N N . VAL A 1 173 ? 13.684 5.362 42.855 1.00 67.12 173 VAL A N 1
ATOM 1327 C CA . VAL A 1 173 ? 14.548 6.001 43.842 1.00 67.12 173 VAL A CA 1
ATOM 1328 C C . VAL A 1 173 ? 14.336 5.212 45.124 1.00 67.12 173 VAL A C 1
ATOM 1330 O O . VAL A 1 173 ? 13.369 5.438 45.857 1.00 67.12 173 VAL A O 1
ATOM 1333 N N . GLU A 1 174 ? 15.192 4.218 45.363 1.00 65.94 174 GLU A N 1
ATOM 1334 C CA . GLU A 1 174 ? 15.304 3.653 46.698 1.00 65.94 174 GLU A CA 1
ATOM 1335 C C . GLU A 1 174 ? 15.571 4.811 47.651 1.00 65.94 174 GLU A C 1
ATOM 1337 O O . GLU A 1 174 ? 16.404 5.683 47.393 1.00 65.94 174 GLU A O 1
ATOM 1342 N N . LYS A 1 175 ? 14.779 4.860 48.719 1.00 62.97 175 LYS A N 1
ATOM 1343 C CA . LYS A 1 175 ? 14.910 5.835 49.789 1.00 62.97 175 LYS A CA 1
ATOM 1344 C C . LYS A 1 175 ? 16.344 5.775 50.313 1.00 62.97 175 LYS A C 1
ATOM 1346 O O . LYS A 1 175 ? 16.641 4.982 51.200 1.00 62.97 175 LYS A O 1
ATOM 1351 N N . SER A 1 176 ? 17.214 6.644 49.805 1.00 56.97 176 SER A N 1
ATOM 1352 C CA . SER A 1 176 ? 18.426 7.040 50.505 1.00 56.97 176 SER A CA 1
ATOM 1353 C C . SER A 1 176 ? 17.956 7.795 51.741 1.00 56.97 176 SER A C 1
ATOM 1355 O O . SER A 1 176 ? 17.773 9.012 51.725 1.00 56.97 176 SER A O 1
ATOM 1357 N N . GLY A 1 177 ? 17.640 7.032 52.787 1.00 60.53 177 GLY A N 1
ATOM 1358 C CA . GLY A 1 177 ? 17.367 7.515 54.125 1.00 60.53 177 GLY A CA 1
ATOM 1359 C C . GLY A 1 177 ? 18.632 8.151 54.679 1.00 60.53 177 GLY A C 1
ATOM 1360 O O . GLY A 1 177 ? 19.362 7.527 55.436 1.00 60.53 177 GLY A O 1
ATOM 1361 N N . GLY A 1 178 ? 18.892 9.393 54.281 1.00 56.16 178 GLY A N 1
ATOM 1362 C CA . GLY A 1 178 ? 19.834 10.284 54.943 1.00 56.16 178 GLY A CA 1
ATOM 1363 C C . GLY A 1 178 ? 19.152 10.904 56.152 1.00 56.16 178 GLY A C 1
ATOM 1364 O O . GLY A 1 178 ? 18.778 12.071 56.122 1.00 56.16 178 GLY A O 1
ATOM 1365 N N . GLY A 1 179 ? 18.904 10.083 57.169 1.00 57.25 179 GLY A N 1
ATOM 1366 C CA . GLY A 1 179 ? 18.562 10.534 58.507 1.00 57.25 179 GLY A CA 1
ATOM 1367 C C . GLY A 1 179 ? 19.717 10.192 59.432 1.00 57.25 179 GLY A C 1
ATOM 1368 O O . GLY A 1 179 ? 19.842 9.029 59.802 1.00 57.25 179 GLY A O 1
ATOM 1369 N N . VAL A 1 180 ? 20.571 11.178 59.707 1.00 48.00 180 VAL A N 1
ATOM 1370 C CA . VAL A 1 180 ? 20.985 11.701 61.027 1.00 48.00 180 VAL A CA 1
ATOM 1371 C C . VAL A 1 180 ? 21.875 12.920 60.813 1.00 48.00 180 VAL A C 1
ATOM 1373 O O . VAL A 1 180 ? 22.725 12.875 59.897 1.00 48.00 180 VAL A O 1
#

pLDDT: mean 71.51, std 15.9, range [41.25, 90.44]

Sequence (180 aa):
MAEELHWSAARAKAETAAGTEFLLSMGLAPGAVSRRAAQDARGVVERVEDVLGLRHSGRARPEQMVYSRAQFAAGEVEALHGAFDARVPAERKEKEGAARLGTGEVFELVQGLAGFEGVRQKDFDYVLEEAGFKANKDVDFDEFVEICAELREVLFAPAPSSKEKTERLRIPVEKSGGGV

Nearest PDB structures (foldseek):
  1kcy-assembly1_A  TM=6.234E-01  e=2.163E-01  Bos taurus
  3fia-assembly1_A  TM=7.082E-01  e=6.745E-01  Homo sapiens
  8efd-assembly1_B  TM=5.116E-01  e=3.707E-01  Mus musculus
  6wn7-assembly2_D  TM=5.308E-01  e=3.935E-01  Homo sapiens
  6upu-assembly4_M  TM=3.303E-01  e=1.384E+00  Orientia tsutsugamushi str. Ikeda